Protein AF-A0A954K0C0-F1 (afdb_monomer_lite)

Foldseek 3Di:
DWFFQAWLADADDDQVLLVVLLVLLVVQVVVLVVQVVCCVVPVCSNVVVLLLQFAFLQCVVVPRCNNLQSLLSFAPDDVQSVSQSRLCNHQVRVVCRQQPNVLSVVLLSQQSNLLSVQLSVVQHNGRAGRHHNLSSSLLSLLLSCVRQHQQIWTFTWDDDPPDTDTDTHRSVRVNVVVLVVLVVCVVVVVQDPHHRTDSSSSSNSSNVSNNVCCVVRGQQQWDWDDPPPSHIYIDRLLVVLQVVVVVVCVVPVFDFQAADPRSRHTFGPVQDPDVQWGADPRVRRRDIGGRPVPPDPDPPDPPPPDPDPDD

Structure (mmCIF, N/CA/C/O backbone):
data_AF-A0A954K0C0-F1
#
_entry.id   AF-A0A954K0C0-F1
#
loop_
_atom_site.group_PDB
_atom_site.id
_atom_site.type_symbol
_atom_site.label_atom_id
_atom_site.label_alt_id
_atom_site.label_comp_id
_atom_site.label_asym_id
_atom_site.label_entity_id
_atom_site.label_seq_id
_atom_site.pdbx_PDB_ins_code
_atom_site.Cartn_x
_atom_site.Cartn_y
_atom_site.Cartn_z
_atom_site.occupancy
_atom_site.B_iso_or_equiv
_atom_site.auth_seq_id
_atom_site.auth_comp_id
_atom_site.auth_asym_id
_atom_site.auth_atom_id
_atom_site.pdbx_PDB_model_num
ATOM 1 N N . MET A 1 1 ? -6.809 -17.651 -8.193 1.00 59.69 1 MET A N 1
ATOM 2 C CA . MET A 1 1 ? -6.318 -16.347 -7.697 1.00 59.69 1 MET A CA 1
ATOM 3 C C . MET A 1 1 ? -7.295 -15.858 -6.642 1.00 59.69 1 MET A C 1
ATOM 5 O O . MET A 1 1 ? -8.484 -15.819 -6.933 1.00 59.69 1 MET A O 1
ATOM 9 N N . LEU A 1 2 ? -6.823 -15.598 -5.421 1.00 81.06 2 LEU A N 1
ATOM 10 C CA . LEU A 1 2 ? -7.626 -15.000 -4.351 1.00 81.06 2 LEU A CA 1
ATOM 11 C C . LEU A 1 2 ? -7.586 -13.484 -4.544 1.00 81.06 2 LEU A C 1
ATOM 13 O O . LEU A 1 2 ? -6.539 -12.880 -4.335 1.00 81.06 2 LEU A O 1
ATOM 17 N N . ILE A 1 3 ? -8.683 -12.892 -5.015 1.00 89.94 3 ILE A N 1
ATOM 18 C CA . ILE A 1 3 ? -8.738 -11.465 -5.353 1.00 89.94 3 ILE A CA 1
ATOM 19 C C . ILE A 1 3 ? -9.528 -10.720 -4.271 1.00 89.94 3 ILE A C 1
ATOM 21 O O . ILE A 1 3 ? -10.751 -10.863 -4.217 1.00 89.94 3 ILE A O 1
ATOM 25 N N . PRO A 1 4 ? -8.876 -9.959 -3.379 1.00 94.00 4 PRO A N 1
ATOM 26 C CA . PRO A 1 4 ? -9.560 -9.255 -2.303 1.00 94.00 4 PRO A CA 1
ATOM 27 C C . PRO A 1 4 ? -10.267 -8.008 -2.854 1.00 94.00 4 PRO A C 1
ATOM 29 O O . PRO A 1 4 ? -9.802 -7.404 -3.817 1.00 94.00 4 PRO A O 1
ATOM 32 N N . PHE A 1 5 ? -11.386 -7.606 -2.252 1.00 94.25 5 PHE A N 1
ATOM 33 C CA . PHE A 1 5 ? -12.076 -6.360 -2.632 1.00 94.25 5 PHE A CA 1
ATOM 34 C C . PHE A 1 5 ? -12.655 -5.572 -1.446 1.00 94.25 5 PHE A C 1
ATOM 36 O O . PHE A 1 5 ? -13.289 -4.536 -1.638 1.00 94.25 5 PHE A O 1
ATOM 43 N N . GLY A 1 6 ? -12.447 -6.057 -0.223 1.00 94.12 6 GLY A N 1
ATOM 44 C CA . GLY A 1 6 ? -12.859 -5.407 1.018 1.00 94.12 6 GLY A CA 1
ATOM 45 C C . GLY A 1 6 ? -12.813 -6.386 2.184 1.00 94.12 6 GLY A C 1
ATOM 46 O O . GLY A 1 6 ? -12.368 -7.523 2.028 1.00 94.12 6 GLY A O 1
ATOM 47 N N . ASP A 1 7 ? -13.348 -5.976 3.324 1.00 94.31 7 ASP A N 1
ATOM 48 C CA . ASP A 1 7 ? -13.435 -6.779 4.543 1.00 94.31 7 ASP A CA 1
ATOM 49 C C . ASP A 1 7 ? -14.859 -6.750 5.132 1.00 94.31 7 ASP A C 1
ATOM 51 O O . ASP A 1 7 ? -15.810 -6.246 4.514 1.00 94.31 7 ASP A O 1
ATOM 55 N N . ASP A 1 8 ? -15.033 -7.391 6.283 1.00 92.75 8 ASP A N 1
ATOM 56 C CA . ASP A 1 8 ? -16.257 -7.405 7.079 1.00 92.75 8 ASP A CA 1
ATOM 57 C C . ASP A 1 8 ? -16.282 -6.357 8.202 1.00 92.75 8 ASP A C 1
ATOM 59 O O . ASP A 1 8 ? -17.157 -6.426 9.063 1.00 92.75 8 ASP A O 1
ATOM 63 N N . VAL A 1 9 ? -15.377 -5.374 8.174 1.00 92.81 9 VAL A N 1
ATOM 64 C CA . VAL A 1 9 ? -15.352 -4.283 9.147 1.00 92.81 9 VAL A CA 1
ATOM 65 C C . VAL A 1 9 ? -16.246 -3.143 8.660 1.00 92.81 9 VAL A C 1
ATOM 67 O O . VAL A 1 9 ? -16.128 -2.646 7.537 1.00 92.81 9 VAL A O 1
ATOM 70 N N . GLU A 1 10 ? -17.172 -2.713 9.511 1.00 90.69 10 GLU A N 1
ATOM 71 C CA . GLU A 1 10 ? -17.975 -1.525 9.273 1.00 90.69 10 GLU A CA 1
ATOM 72 C C . GLU A 1 10 ? -17.093 -0.280 9.413 1.00 90.69 10 GLU A C 1
ATOM 74 O O . GLU A 1 10 ? -16.453 -0.049 10.445 1.00 90.69 10 GLU A O 1
ATOM 79 N N . ARG A 1 11 ? -17.075 0.524 8.350 1.00 89.44 11 ARG A N 1
ATOM 80 C CA . ARG A 1 11 ? -16.299 1.760 8.249 1.00 89.44 11 ARG A CA 1
ATOM 81 C C . ARG A 1 11 ? -17.225 2.952 8.392 1.00 89.44 11 ARG A C 1
ATOM 83 O O . ARG A 1 11 ? -18.288 2.985 7.775 1.00 89.44 11 ARG A O 1
ATOM 90 N N . THR A 1 12 ? -16.792 3.949 9.147 1.00 87.25 12 THR A N 1
ATOM 91 C CA . THR A 1 12 ? -17.554 5.182 9.394 1.00 87.25 12 THR A CA 1
ATOM 92 C C . THR A 1 12 ? -16.904 6.407 8.771 1.00 87.25 12 THR A C 1
ATOM 94 O O . THR A 1 12 ? -17.551 7.444 8.615 1.00 87.25 12 THR A O 1
ATOM 97 N N . LYS A 1 13 ? -15.623 6.300 8.401 1.00 89.19 13 LYS A N 1
ATOM 98 C CA . LYS A 1 13 ? -14.821 7.414 7.897 1.00 89.19 13 LYS A CA 1
ATOM 99 C C . LYS A 1 13 ? -14.486 7.193 6.427 1.00 89.19 13 LYS A C 1
ATOM 101 O O . LYS A 1 13 ? -14.248 6.077 5.971 1.00 89.19 13 LYS A O 1
ATOM 106 N N . VAL A 1 14 ? -14.461 8.287 5.670 1.00 94.00 14 VAL A N 1
ATOM 107 C CA . VAL A 1 14 ? -13.996 8.264 4.280 1.00 94.00 14 VAL A CA 1
ATOM 108 C C . VAL A 1 14 ? -12.468 8.097 4.285 1.00 94.00 14 VAL A C 1
ATOM 110 O O . VAL A 1 14 ? -11.793 8.868 4.971 1.00 94.00 14 VAL A O 1
ATOM 113 N N . PRO A 1 15 ? -11.905 7.132 3.535 1.00 96.94 15 PRO A N 1
ATOM 114 C CA . PRO A 1 15 ? -10.470 6.856 3.533 1.00 96.94 15 PRO A CA 1
ATOM 115 C C . PRO A 1 15 ? -9.730 7.822 2.592 1.00 96.94 15 PRO A C 1
ATOM 117 O O . PRO A 1 15 ? -9.386 7.491 1.455 1.00 96.94 15 PRO A O 1
ATOM 120 N N . ILE A 1 16 ? -9.565 9.069 3.037 1.00 97.81 16 ILE A N 1
ATOM 121 C CA . ILE A 1 16 ? -9.035 10.176 2.226 1.00 97.81 16 ILE A CA 1
ATOM 122 C C . ILE A 1 16 ? -7.614 9.877 1.741 1.00 97.81 16 ILE A C 1
ATOM 124 O O . ILE A 1 16 ? -7.290 10.182 0.591 1.00 97.81 16 ILE A O 1
ATOM 128 N N . CYS A 1 17 ? -6.761 9.284 2.578 1.00 98.25 17 CYS A N 1
ATOM 129 C CA . CYS A 1 17 ? -5.384 8.985 2.200 1.00 98.25 17 CYS A CA 1
ATOM 130 C C . CYS A 1 17 ? -5.323 7.891 1.131 1.00 98.25 17 CYS A C 1
ATOM 132 O O . CYS A 1 17 ? -4.667 8.081 0.110 1.00 98.25 17 CYS A O 1
ATOM 134 N N . VAL A 1 18 ? -6.058 6.791 1.310 1.00 98.62 18 VAL A N 1
ATOM 135 C CA . VAL A 1 18 ? -6.163 5.713 0.315 1.00 98.62 18 VAL A CA 1
ATOM 136 C C . VAL A 1 18 ? -6.686 6.245 -1.013 1.00 98.62 18 VAL A C 1
ATOM 138 O O . VAL A 1 18 ? -6.096 5.961 -2.053 1.00 98.62 18 VAL A O 1
ATOM 141 N N . ILE A 1 19 ? -7.753 7.049 -0.993 1.00 98.62 19 ILE A N 1
ATOM 142 C CA . ILE A 1 19 ? -8.309 7.659 -2.208 1.00 98.62 19 ILE A CA 1
ATOM 143 C C . ILE A 1 19 ? -7.262 8.553 -2.880 1.00 98.62 19 ILE A C 1
ATOM 145 O O . ILE A 1 19 ? -7.065 8.456 -4.088 1.00 98.62 19 ILE A O 1
ATOM 149 N N . SER A 1 20 ? -6.552 9.377 -2.105 1.00 98.56 20 SER A N 1
ATOM 150 C CA . SER A 1 20 ? -5.505 10.261 -2.629 1.00 98.56 20 SER A CA 1
ATOM 151 C C . SER A 1 20 ? -4.370 9.469 -3.278 1.00 98.56 20 SER A C 1
ATOM 153 O O . SER A 1 20 ? -3.949 9.800 -4.383 1.00 98.56 20 SER A O 1
ATOM 155 N N . LEU A 1 21 ? -3.910 8.387 -2.640 1.00 98.62 21 LEU A N 1
ATOM 156 C CA . LEU A 1 21 ? -2.897 7.498 -3.207 1.00 98.62 21 LEU A CA 1
ATOM 157 C C . LEU A 1 21 ? -3.391 6.859 -4.505 1.00 98.62 21 LEU A C 1
ATOM 159 O O . LEU A 1 21 ? -2.654 6.858 -5.487 1.00 98.62 21 LEU A O 1
ATOM 163 N N . ILE A 1 22 ? -4.631 6.365 -4.550 1.00 98.69 22 ILE A N 1
ATOM 164 C CA . ILE A 1 22 ? -5.211 5.796 -5.774 1.00 98.69 22 ILE A CA 1
ATOM 165 C C . ILE A 1 22 ? -5.226 6.836 -6.897 1.00 98.69 22 ILE A C 1
ATOM 167 O O . ILE A 1 22 ? -4.776 6.540 -8.001 1.00 98.69 22 ILE A O 1
ATOM 171 N N . ILE A 1 23 ? -5.682 8.060 -6.618 1.00 98.69 23 ILE A N 1
ATOM 172 C CA . ILE A 1 23 ? -5.712 9.147 -7.605 1.00 98.69 23 ILE A CA 1
ATOM 173 C C . ILE A 1 23 ? -4.304 9.434 -8.133 1.00 98.69 23 ILE A C 1
ATOM 175 O O . ILE A 1 23 ? -4.116 9.473 -9.345 1.00 98.69 23 ILE A O 1
ATOM 179 N N . VAL A 1 24 ? -3.309 9.585 -7.254 1.00 98.62 24 VAL A N 1
ATOM 180 C CA . VAL A 1 24 ? -1.919 9.844 -7.667 1.00 98.62 24 VAL A CA 1
ATOM 181 C C . VAL A 1 24 ? -1.392 8.721 -8.563 1.00 98.62 24 VAL A C 1
ATOM 183 O O . VAL A 1 24 ? -0.860 9.001 -9.632 1.00 98.62 24 VAL A O 1
ATOM 186 N N . ASN A 1 25 ? -1.593 7.458 -8.180 1.00 98.62 25 ASN A N 1
ATOM 187 C CA . ASN A 1 25 ? -1.161 6.306 -8.976 1.00 98.62 25 ASN A CA 1
ATOM 188 C C . ASN A 1 25 ? -1.847 6.254 -10.351 1.00 98.62 25 ASN A C 1
ATOM 190 O O . ASN A 1 25 ? -1.199 5.973 -11.355 1.00 98.62 25 ASN A O 1
ATOM 194 N N . VAL A 1 26 ? -3.145 6.563 -10.416 1.00 98.56 26 VAL A N 1
ATOM 195 C CA . VAL A 1 26 ? -3.892 6.625 -11.682 1.00 98.56 26 VAL A CA 1
ATOM 196 C C . VAL A 1 26 ? -3.392 7.764 -12.572 1.00 98.56 26 VAL A C 1
ATOM 198 O O . VAL A 1 26 ? -3.268 7.571 -13.778 1.00 98.56 26 VAL A O 1
ATOM 201 N N . LEU A 1 27 ? -3.074 8.932 -12.007 1.00 98.50 27 LEU A N 1
ATOM 202 C CA . LEU A 1 27 ? -2.523 10.059 -12.767 1.00 98.50 27 LEU A CA 1
ATOM 203 C C . LEU A 1 27 ? -1.129 9.747 -13.326 1.00 98.50 27 LEU A C 1
ATOM 205 O O . LEU A 1 27 ? -0.864 10.044 -14.490 1.00 98.50 27 LEU A O 1
ATOM 209 N N . VAL A 1 28 ? -0.262 9.113 -12.531 1.00 98.44 28 VAL A N 1
ATOM 210 C CA . VAL A 1 28 ? 1.059 8.660 -12.996 1.00 98.44 28 VAL A CA 1
ATOM 211 C C . VAL A 1 28 ? 0.905 7.622 -14.107 1.00 98.44 28 VAL A C 1
ATOM 213 O O . VAL A 1 28 ? 1.513 7.771 -15.162 1.00 98.44 28 VAL A O 1
ATOM 216 N N . ALA A 1 29 ? 0.012 6.645 -13.944 1.00 97.50 29 ALA A N 1
ATOM 217 C CA . ALA A 1 29 ? -0.249 5.651 -14.980 1.00 97.50 29 ALA A CA 1
ATOM 218 C C . ALA A 1 29 ? -0.864 6.246 -16.259 1.00 97.50 29 ALA A C 1
ATOM 220 O O . ALA A 1 29 ? -0.565 5.798 -17.364 1.00 97.50 29 ALA A O 1
ATOM 221 N N . ALA A 1 30 ? -1.698 7.284 -16.149 1.00 97.69 30 ALA A N 1
ATOM 222 C CA . ALA A 1 30 ? -2.198 8.011 -17.313 1.00 97.69 30 ALA A CA 1
ATOM 223 C C . ALA A 1 30 ? -1.060 8.714 -18.074 1.00 97.69 30 ALA A C 1
ATOM 225 O O . ALA A 1 30 ? -1.065 8.741 -19.306 1.00 97.69 30 ALA A O 1
ATOM 226 N N . TYR A 1 31 ? -0.062 9.237 -17.356 1.00 97.62 31 TYR A N 1
ATOM 227 C CA . TYR A 1 31 ? 1.142 9.787 -17.972 1.00 97.62 31 TYR A CA 1
ATOM 228 C C . TYR A 1 31 ? 2.007 8.696 -18.621 1.00 97.62 31 TYR A C 1
ATOM 230 O O . TYR A 1 31 ? 2.429 8.866 -19.760 1.00 97.62 31 TYR A O 1
ATOM 238 N N . GLU A 1 32 ? 2.194 7.544 -17.974 1.00 96.69 32 GLU A N 1
ATOM 239 C CA . GLU A 1 32 ? 2.877 6.385 -18.572 1.00 96.69 32 GLU A CA 1
ATOM 240 C C . GLU A 1 32 ? 2.195 5.940 -19.878 1.00 96.69 32 GLU A C 1
ATOM 242 O O . GLU A 1 32 ? 2.868 5.702 -20.879 1.00 96.69 32 GLU A O 1
ATOM 247 N N . LEU A 1 33 ? 0.855 5.910 -19.917 1.00 95.50 33 LEU A N 1
ATOM 248 C CA . LEU A 1 33 ? 0.094 5.611 -21.137 1.00 95.50 33 LEU A CA 1
ATOM 249 C C . LEU A 1 33 ? 0.319 6.648 -22.243 1.00 95.50 33 LEU A C 1
ATOM 251 O O . LEU A 1 33 ? 0.416 6.273 -23.411 1.00 95.50 33 LEU A O 1
ATOM 255 N N . ARG A 1 34 ? 0.436 7.934 -21.896 1.00 95.75 34 ARG A N 1
ATOM 256 C CA . ARG A 1 34 ? 0.811 8.982 -22.857 1.00 95.75 34 ARG A CA 1
ATOM 257 C C . ARG A 1 34 ? 2.199 8.706 -23.449 1.00 95.75 34 ARG A C 1
ATOM 259 O O . ARG A 1 34 ? 2.363 8.822 -24.656 1.00 95.75 34 ARG A O 1
ATOM 266 N N . LEU A 1 35 ? 3.178 8.296 -22.639 1.00 95.81 35 LEU A N 1
ATOM 267 C CA . LEU A 1 35 ? 4.520 7.949 -23.136 1.00 95.81 35 LEU A CA 1
ATOM 268 C C . LEU A 1 35 ? 4.495 6.726 -24.066 1.00 95.81 35 LEU A C 1
ATOM 270 O O . LEU A 1 35 ? 5.200 6.700 -25.069 1.00 95.81 35 LEU A O 1
ATOM 274 N N . VAL A 1 36 ? 3.631 5.740 -23.796 1.00 93.31 36 VAL A N 1
ATOM 275 C CA . VAL A 1 36 ? 3.404 4.616 -24.724 1.00 93.31 36 VAL A CA 1
ATOM 276 C C . VAL A 1 36 ? 2.861 5.103 -26.071 1.00 93.31 36 VAL A C 1
ATOM 278 O O . VAL A 1 36 ? 3.264 4.593 -27.113 1.00 93.31 36 VAL A O 1
ATOM 281 N N . GLN A 1 37 ? 1.955 6.085 -26.074 1.00 92.75 37 GLN A N 1
ATOM 282 C CA . GLN A 1 37 ? 1.402 6.658 -27.307 1.00 92.75 37 GLN A CA 1
ATOM 283 C C . GLN A 1 37 ? 2.446 7.466 -28.093 1.00 92.75 37 GLN A C 1
ATOM 285 O O . GLN A 1 37 ? 2.456 7.418 -29.323 1.00 92.75 37 GLN A O 1
ATOM 290 N N . ASP A 1 38 ? 3.363 8.136 -27.391 1.00 93.38 38 ASP A N 1
ATOM 291 C CA . ASP A 1 38 ? 4.468 8.906 -27.975 1.00 93.38 38 ASP A CA 1
ATOM 292 C C . ASP A 1 38 ? 5.620 8.017 -28.494 1.00 93.38 38 ASP A C 1
ATOM 294 O O . ASP A 1 38 ? 6.574 8.527 -29.091 1.00 93.38 38 ASP A O 1
ATOM 298 N N . ALA A 1 39 ? 5.537 6.689 -28.338 1.00 91.56 39 ALA A N 1
ATOM 299 C CA . ALA A 1 39 ? 6.590 5.750 -28.736 1.00 91.56 39 ALA A CA 1
ATOM 300 C C . ALA A 1 39 ? 6.936 5.794 -30.237 1.00 91.56 39 ALA A C 1
ATOM 302 O O . ALA A 1 39 ? 8.025 5.384 -30.631 1.00 91.56 39 ALA A O 1
ATOM 303 N N . ALA A 1 40 ? 6.037 6.306 -31.086 1.00 90.81 40 ALA A N 1
ATOM 304 C CA . ALA A 1 40 ? 6.322 6.535 -32.504 1.00 90.81 40 ALA A CA 1
ATOM 305 C C . ALA A 1 40 ? 7.339 7.671 -32.734 1.00 90.81 40 ALA A C 1
ATOM 307 O O . ALA A 1 40 ? 8.087 7.635 -33.709 1.00 90.81 40 ALA A O 1
ATOM 308 N N . THR A 1 41 ? 7.360 8.673 -31.850 1.00 94.31 41 THR A N 1
ATOM 309 C CA . THR A 1 41 ? 8.275 9.824 -31.912 1.00 94.31 41 THR A CA 1
ATOM 310 C C . THR A 1 41 ? 9.505 9.649 -31.030 1.00 94.31 41 THR A C 1
ATOM 312 O O . THR A 1 41 ? 10.599 10.033 -31.432 1.00 94.31 41 THR A O 1
ATOM 315 N N . ASP A 1 42 ? 9.336 9.041 -29.857 1.00 95.19 42 ASP A N 1
ATOM 316 C CA . ASP A 1 42 ? 10.416 8.721 -28.929 1.00 95.19 42 ASP A CA 1
ATOM 317 C C . ASP A 1 42 ? 10.189 7.315 -28.345 1.00 95.19 42 ASP A C 1
ATOM 319 O O . ASP A 1 42 ? 9.507 7.162 -27.322 1.00 95.19 42 ASP A O 1
ATOM 323 N N . PRO A 1 43 ? 10.761 6.276 -28.984 1.00 92.06 43 PRO A N 1
ATOM 324 C CA . PRO A 1 43 ? 10.608 4.889 -28.551 1.00 92.06 43 PRO A CA 1
ATOM 325 C C . PRO A 1 43 ? 11.152 4.603 -27.145 1.00 92.06 43 PRO A C 1
ATOM 327 O O . PRO A 1 43 ? 10.799 3.579 -26.560 1.00 92.06 43 PRO A O 1
ATOM 330 N N . ASN A 1 44 ? 12.021 5.468 -26.607 1.00 94.38 44 ASN A N 1
ATOM 331 C CA . ASN A 1 44 ? 12.646 5.273 -25.300 1.00 94.38 44 ASN A CA 1
ATOM 332 C C . ASN A 1 44 ? 11.966 6.067 -24.182 1.00 94.38 44 ASN A C 1
ATOM 334 O O . ASN A 1 44 ? 12.232 5.776 -23.022 1.00 94.38 44 ASN A O 1
ATOM 338 N N . SER A 1 45 ? 11.050 6.985 -24.496 1.00 94.94 45 SER A N 1
ATOM 339 C CA . SER A 1 45 ? 10.385 7.870 -23.526 1.00 94.94 45 SER A CA 1
ATOM 340 C C . SER A 1 45 ? 9.898 7.165 -22.249 1.00 94.94 45 SER A C 1
ATOM 342 O O . SER A 1 45 ? 10.227 7.582 -21.138 1.00 94.94 45 SER A O 1
ATOM 344 N N . LEU A 1 46 ? 9.162 6.053 -22.375 1.00 94.94 46 LEU A N 1
ATOM 345 C CA . LEU A 1 46 ? 8.699 5.267 -21.224 1.00 94.94 46 LEU A CA 1
ATOM 346 C C . LEU A 1 46 ? 9.854 4.593 -20.468 1.00 94.94 46 LEU A C 1
ATOM 348 O O . LEU A 1 46 ? 9.860 4.546 -19.238 1.00 94.94 46 LEU A O 1
ATOM 352 N N . LYS A 1 47 ? 10.831 4.049 -21.199 1.00 94.62 47 LYS A N 1
ATOM 353 C CA . LYS A 1 47 ? 11.994 3.388 -20.602 1.00 94.62 47 LYS A CA 1
ATOM 354 C C . LYS A 1 47 ? 12.820 4.387 -19.795 1.00 94.62 47 LYS A C 1
ATOM 356 O O . LYS A 1 47 ? 13.180 4.085 -18.661 1.00 94.62 47 LYS A O 1
ATOM 361 N N . ASP A 1 48 ? 13.076 5.565 -20.347 1.00 95.12 48 ASP A N 1
ATOM 362 C CA . ASP A 1 48 ? 13.835 6.628 -19.693 1.00 95.12 48 ASP A CA 1
ATOM 363 C C . ASP A 1 48 ? 13.086 7.156 -18.466 1.00 95.12 48 ASP A C 1
ATOM 365 O O . ASP A 1 48 ? 13.693 7.368 -17.416 1.00 95.12 48 ASP A O 1
ATOM 369 N N . PHE A 1 49 ? 11.755 7.256 -18.544 1.00 96.69 49 PHE A N 1
ATOM 370 C CA . PHE A 1 49 ? 10.911 7.567 -17.391 1.00 96.69 49 PHE A CA 1
ATOM 371 C C . PHE A 1 49 ? 11.070 6.532 -16.264 1.00 96.69 49 PHE A C 1
ATOM 373 O O . PHE A 1 49 ? 11.282 6.903 -15.108 1.00 96.69 49 PHE A O 1
ATOM 380 N N . PHE A 1 50 ? 11.060 5.235 -16.583 1.00 96.44 50 PHE A N 1
ATOM 381 C CA . PHE A 1 50 ? 11.292 4.179 -15.593 1.00 96.44 50 PHE A CA 1
ATOM 382 C C . PHE A 1 50 ? 12.724 4.135 -15.058 1.00 96.44 50 PHE A C 1
ATOM 384 O O . PHE A 1 50 ? 12.909 3.837 -13.882 1.00 96.44 50 PHE A O 1
ATOM 391 N N . LEU A 1 51 ? 13.737 4.450 -15.863 1.00 95.44 51 LEU A N 1
ATOM 392 C CA . LEU A 1 51 ? 15.122 4.537 -15.387 1.00 95.44 51 LEU A CA 1
ATOM 393 C C . LEU A 1 51 ? 15.351 5.761 -14.488 1.00 95.44 51 LEU A C 1
ATOM 395 O O . LEU A 1 51 ? 16.181 5.707 -13.583 1.00 95.44 51 LEU A O 1
ATOM 399 N N . MET A 1 52 ? 14.608 6.847 -14.714 1.00 95.50 52 MET A N 1
ATOM 400 C CA . MET A 1 52 ? 14.701 8.076 -13.925 1.00 95.50 52 MET A CA 1
ATOM 401 C C . MET A 1 52 ? 13.943 7.989 -12.596 1.00 95.50 52 MET A C 1
ATOM 403 O O . MET A 1 52 ? 14.457 8.420 -11.564 1.00 95.50 52 MET A O 1
ATOM 407 N N . PHE A 1 53 ? 12.718 7.456 -12.614 1.00 97.44 53 PHE A N 1
ATOM 408 C CA . PHE A 1 53 ? 11.822 7.452 -11.452 1.00 97.44 53 PHE A CA 1
ATOM 409 C C . PHE A 1 53 ? 11.665 6.074 -10.796 1.00 97.44 53 PHE A C 1
ATOM 411 O O . PHE A 1 53 ? 11.137 5.980 -9.686 1.00 97.44 53 PHE A O 1
ATOM 418 N N . GLY A 1 54 ? 12.086 4.993 -11.447 1.00 96.88 54 GLY A N 1
ATOM 419 C CA . GLY A 1 54 ? 12.151 3.672 -10.831 1.00 96.88 54 GLY A CA 1
ATOM 420 C C . GLY A 1 54 ? 13.340 3.562 -9.885 1.00 96.88 54 GLY A C 1
ATOM 421 O O . GLY A 1 54 ? 14.303 4.328 -9.960 1.00 96.88 54 GLY A O 1
ATOM 422 N N . LEU A 1 55 ? 13.293 2.590 -8.978 1.00 96.62 55 LEU A N 1
ATOM 423 C CA . LEU A 1 55 ? 14.452 2.280 -8.147 1.00 96.62 55 LEU A CA 1
ATOM 424 C C . LEU A 1 55 ? 15.373 1.342 -8.923 1.00 96.62 55 LEU A C 1
ATOM 426 O O . LEU A 1 55 ? 15.104 0.147 -9.000 1.00 96.62 55 LEU A O 1
ATOM 430 N N . VAL A 1 56 ? 16.448 1.886 -9.492 1.00 96.12 56 VAL A N 1
ATOM 431 C CA . VAL A 1 56 ? 17.481 1.117 -10.201 1.00 96.12 56 VAL A CA 1
ATOM 432 C C . VAL A 1 56 ? 18.599 0.751 -9.218 1.00 96.12 56 VAL A C 1
ATOM 434 O O . VAL A 1 56 ? 19.342 1.649 -8.809 1.00 96.12 56 VAL A O 1
ATOM 437 N N . PRO A 1 57 ? 18.769 -0.531 -8.833 1.00 94.88 57 PRO A N 1
ATOM 438 C CA . PRO A 1 57 ? 19.766 -0.923 -7.836 1.00 94.88 57 PRO A CA 1
ATOM 439 C C . PRO A 1 57 ? 21.193 -0.473 -8.157 1.00 94.88 57 PRO A C 1
ATOM 441 O O . PRO A 1 57 ? 21.895 0.012 -7.271 1.00 94.88 57 PRO A O 1
ATOM 444 N N . ASN A 1 58 ? 21.609 -0.569 -9.422 1.00 94.88 58 ASN A N 1
ATOM 445 C CA . ASN A 1 58 ? 22.946 -0.165 -9.856 1.00 94.88 58 ASN A CA 1
ATOM 446 C C . ASN A 1 58 ? 23.180 1.362 -9.812 1.00 94.88 58 ASN A C 1
ATOM 448 O O . ASN A 1 58 ? 24.317 1.816 -9.718 1.00 94.88 58 ASN A O 1
ATOM 452 N N . ALA A 1 59 ? 22.117 2.175 -9.825 1.00 93.69 59 ALA A N 1
ATOM 453 C CA . ALA A 1 59 ? 22.222 3.636 -9.796 1.00 93.69 59 ALA A CA 1
ATOM 454 C C . ALA A 1 59 ? 22.312 4.216 -8.370 1.00 93.69 59 ALA A C 1
ATOM 456 O O . ALA A 1 59 ? 22.734 5.363 -8.196 1.00 93.69 59 ALA A O 1
ATOM 457 N N . VAL A 1 60 ? 21.939 3.443 -7.341 1.00 93.75 60 VAL A N 1
ATOM 458 C CA . VAL A 1 60 ? 21.921 3.907 -5.941 1.00 93.75 60 VAL A CA 1
ATOM 459 C C . VAL A 1 60 ? 23.319 4.289 -5.427 1.00 93.75 60 VAL A C 1
ATOM 461 O O . VAL A 1 60 ? 23.443 5.374 -4.856 1.00 93.75 60 VAL A O 1
ATOM 464 N N . PRO A 1 61 ? 24.397 3.503 -5.657 1.00 92.31 61 PRO A N 1
ATOM 465 C CA . PRO A 1 61 ? 25.751 3.901 -5.252 1.00 92.31 61 PRO A CA 1
ATOM 466 C C . PRO A 1 61 ? 26.238 5.198 -5.913 1.00 92.31 61 PRO A C 1
ATOM 468 O O . PRO A 1 61 ? 27.071 5.898 -5.346 1.00 92.31 61 PRO A O 1
ATOM 471 N N . GLY A 1 62 ? 25.704 5.531 -7.093 1.00 88.25 62 GLY A N 1
ATOM 472 C CA . GLY A 1 62 ? 25.989 6.770 -7.820 1.00 88.25 62 GLY A CA 1
ATOM 473 C C . GLY A 1 62 ? 25.193 7.990 -7.341 1.00 88.25 62 GLY A C 1
ATOM 474 O O . GLY A 1 62 ? 25.334 9.060 -7.925 1.00 88.25 62 GLY A O 1
ATOM 475 N N . GLY A 1 63 ? 24.359 7.852 -6.302 1.00 90.69 63 GLY A N 1
ATOM 476 C CA . GLY A 1 63 ? 23.575 8.948 -5.721 1.00 90.69 63 GLY A CA 1
ATOM 477 C C . GLY A 1 63 ? 22.152 9.099 -6.269 1.00 90.69 63 GLY A C 1
ATOM 478 O O . GLY A 1 63 ? 21.482 10.085 -5.956 1.00 90.69 63 GLY A O 1
ATOM 479 N N . SER A 1 64 ? 21.656 8.147 -7.069 1.00 90.94 64 SER A N 1
ATOM 480 C CA . SER A 1 64 ? 20.269 8.175 -7.546 1.00 90.94 64 SER A CA 1
ATOM 481 C C . SER A 1 64 ? 19.304 7.705 -6.453 1.00 90.94 64 SER A C 1
ATOM 483 O O . SER A 1 64 ? 19.069 6.510 -6.271 1.00 90.94 64 SER A O 1
ATOM 485 N N . PHE A 1 65 ? 18.751 8.660 -5.702 1.00 94.00 65 PHE A N 1
ATOM 486 C CA . PHE A 1 65 ? 17.839 8.386 -4.581 1.00 94.00 65 PHE A CA 1
ATOM 487 C C . PHE A 1 65 ? 16.367 8.674 -4.878 1.00 94.00 65 PHE A C 1
ATOM 489 O O . PHE A 1 65 ? 15.510 8.285 -4.087 1.00 94.00 65 PHE A O 1
ATOM 496 N N . VAL A 1 66 ? 16.053 9.320 -6.007 1.00 94.81 66 VAL A N 1
ATOM 497 C CA . VAL A 1 66 ? 14.670 9.653 -6.405 1.00 94.81 66 VAL A CA 1
ATOM 498 C C . VAL A 1 66 ? 13.797 8.396 -6.396 1.00 94.81 66 VAL A C 1
ATOM 500 O O . VAL A 1 66 ? 12.737 8.369 -5.762 1.00 94.81 66 VAL A O 1
ATOM 503 N N . GLY A 1 67 ? 14.335 7.318 -6.974 1.00 95.50 67 GLY A N 1
ATOM 504 C CA . GLY A 1 67 ? 13.704 6.009 -7.045 1.00 95.50 67 GLY A CA 1
ATOM 505 C C . GLY A 1 67 ? 13.311 5.405 -5.698 1.00 95.50 67 GLY A C 1
ATOM 506 O O . GLY A 1 67 ? 12.410 4.586 -5.693 1.00 95.50 67 GLY A O 1
ATOM 507 N N . LEU A 1 68 ? 13.886 5.810 -4.554 1.00 96.19 68 LEU A N 1
ATOM 508 C CA . LEU A 1 68 ? 13.513 5.258 -3.237 1.00 96.19 68 LEU A CA 1
ATOM 509 C C . LEU A 1 68 ? 12.044 5.513 -2.876 1.00 96.19 68 LEU A C 1
ATOM 511 O O . LEU A 1 68 ? 11.452 4.725 -2.141 1.00 96.19 68 LEU A O 1
ATOM 515 N N . PHE A 1 69 ? 11.460 6.589 -3.406 1.00 97.00 69 PHE A N 1
ATOM 516 C CA . PHE A 1 69 ? 10.065 6.956 -3.166 1.00 97.00 69 PHE A CA 1
ATOM 517 C C . PHE A 1 69 ? 9.214 6.878 -4.427 1.00 97.00 69 PHE A C 1
ATOM 519 O O . PHE A 1 69 ? 8.103 6.351 -4.380 1.00 97.00 69 PHE A O 1
ATOM 526 N N . SER A 1 70 ? 9.716 7.378 -5.559 1.00 97.88 70 SER A N 1
ATOM 527 C CA . SER A 1 70 ? 8.909 7.490 -6.778 1.00 97.88 70 SER A CA 1
ATOM 528 C C . SER A 1 70 ? 8.512 6.136 -7.364 1.00 97.88 70 SER A C 1
ATOM 530 O O . SER A 1 70 ? 7.440 6.039 -7.959 1.00 97.88 70 SER A O 1
ATOM 532 N N . TYR A 1 71 ? 9.291 5.073 -7.124 1.00 97.88 71 TYR A N 1
ATOM 533 C CA . TYR A 1 71 ? 8.963 3.737 -7.625 1.00 97.88 71 TYR A CA 1
ATOM 534 C C . TYR A 1 71 ? 7.592 3.234 -7.150 1.00 97.88 71 TYR A C 1
ATOM 536 O O . TYR A 1 71 ? 6.929 2.492 -7.875 1.00 97.88 71 TYR A O 1
ATOM 544 N N . MET A 1 72 ? 7.152 3.669 -5.959 1.00 98.38 72 MET A N 1
ATOM 545 C CA . MET A 1 72 ? 5.875 3.282 -5.349 1.00 98.38 72 MET A CA 1
ATOM 546 C C . MET A 1 72 ? 4.659 3.786 -6.134 1.00 98.38 72 MET A C 1
ATOM 548 O O . MET A 1 72 ? 3.538 3.418 -5.792 1.00 98.38 72 MET A O 1
ATOM 552 N N . PHE A 1 73 ? 4.868 4.651 -7.131 1.00 98.38 73 PHE A N 1
ATOM 553 C CA . PHE A 1 73 ? 3.809 5.267 -7.927 1.00 98.38 73 PHE A CA 1
ATOM 554 C C . PHE A 1 73 ? 3.825 4.848 -9.403 1.00 98.38 73 PHE A C 1
ATOM 556 O O . PHE A 1 73 ? 2.864 5.111 -10.125 1.00 98.38 73 PHE A O 1
ATOM 563 N N . LEU A 1 74 ? 4.887 4.168 -9.841 1.00 97.94 74 LEU A N 1
ATOM 564 C CA . LEU A 1 74 ? 5.067 3.715 -11.220 1.00 97.94 74 LEU A CA 1
ATOM 565 C C . LEU A 1 74 ? 4.414 2.357 -11.465 1.00 97.94 74 LEU A C 1
ATOM 567 O O . LEU A 1 74 ? 4.425 1.502 -10.579 1.00 97.94 74 LEU A O 1
ATOM 571 N N . HIS A 1 75 ? 3.898 2.123 -12.671 1.00 96.25 75 HIS A N 1
ATOM 572 C CA . HIS A 1 75 ? 3.245 0.864 -13.025 1.00 96.25 75 HIS A CA 1
ATOM 573 C C . HIS A 1 75 ? 3.677 0.344 -14.396 1.00 96.25 75 HIS A C 1
ATOM 575 O O . HIS A 1 75 ? 3.536 0.983 -15.428 1.00 96.25 75 HIS A O 1
ATOM 581 N N . GLY A 1 76 ? 4.115 -0.914 -14.442 1.00 90.31 76 GLY A N 1
ATOM 582 C CA . GLY A 1 76 ? 4.510 -1.569 -15.697 1.00 90.31 76 GLY A CA 1
ATOM 583 C C . GLY A 1 76 ? 3.354 -1.976 -16.621 1.00 90.31 76 GLY A C 1
ATOM 584 O O . GLY A 1 76 ? 3.544 -2.832 -17.479 1.00 90.31 76 GLY A O 1
ATOM 585 N N . GLY A 1 77 ? 2.145 -1.442 -16.419 1.00 91.81 77 GLY A N 1
ATOM 586 C CA . GLY A 1 77 ? 0.972 -1.736 -17.243 1.00 91.81 77 GLY A CA 1
ATOM 587 C C . GLY A 1 77 ? -0.355 -1.744 -16.483 1.00 91.81 77 GLY A C 1
ATOM 588 O O . GLY A 1 77 ? -0.410 -1.718 -15.252 1.00 91.81 77 GLY A O 1
ATOM 589 N N . PHE A 1 78 ? -1.453 -1.838 -17.240 1.00 93.62 78 PHE A N 1
ATOM 590 C CA . PHE A 1 78 ? -2.816 -1.741 -16.705 1.00 93.62 78 PHE A CA 1
ATOM 591 C C . PHE A 1 78 ? -3.128 -2.792 -15.633 1.00 93.62 78 PHE A C 1
ATOM 593 O O . PHE A 1 78 ? -3.634 -2.448 -14.570 1.00 93.62 78 PHE A O 1
ATOM 600 N N . MET A 1 79 ? -2.800 -4.068 -15.874 1.00 92.50 79 MET A N 1
ATOM 601 C CA . MET A 1 79 ? -3.077 -5.137 -14.902 1.00 92.50 79 MET A CA 1
ATOM 602 C C . MET A 1 79 ? -2.257 -4.985 -13.617 1.00 92.50 79 MET A C 1
ATOM 604 O O . MET A 1 79 ? -2.737 -5.353 -12.546 1.00 92.50 79 MET A O 1
ATOM 608 N N . HIS A 1 80 ? -1.055 -4.409 -13.712 1.00 93.94 80 HIS A N 1
ATOM 609 C CA . HIS A 1 80 ? -0.218 -4.112 -12.554 1.00 93.94 80 HIS A CA 1
ATOM 610 C C . HIS A 1 80 ? -0.863 -2.999 -11.707 1.00 93.94 80 HIS A C 1
ATOM 612 O O . HIS A 1 80 ? -1.077 -3.190 -10.509 1.00 93.94 80 HIS A O 1
ATOM 618 N N . LEU A 1 81 ? -1.277 -1.888 -12.330 1.00 96.62 81 LEU A N 1
ATOM 619 C CA . LEU A 1 81 ? -2.025 -0.820 -11.653 1.00 96.62 81 LEU A CA 1
ATOM 620 C C . LEU A 1 81 ? -3.324 -1.338 -11.035 1.00 96.62 81 LEU A C 1
ATOM 622 O O . LEU A 1 81 ? -3.572 -1.131 -9.849 1.00 96.62 81 LEU A O 1
ATOM 626 N N . PHE A 1 82 ? -4.142 -2.034 -11.823 1.00 96.12 82 PHE A N 1
ATOM 627 C CA . PHE A 1 82 ? -5.431 -2.548 -11.380 1.00 96.12 82 PHE A CA 1
ATOM 628 C C . PHE A 1 82 ? -5.282 -3.470 -10.165 1.00 96.12 82 PHE A C 1
ATOM 630 O O . PHE A 1 82 ? -5.988 -3.292 -9.174 1.00 96.12 82 PHE A O 1
ATOM 637 N N . GLY A 1 83 ? -4.329 -4.407 -10.205 1.00 94.75 83 GLY A N 1
ATOM 638 C CA . GLY A 1 83 ? -4.044 -5.300 -9.083 1.00 94.75 83 GLY A CA 1
ATOM 639 C C . GLY A 1 83 ? -3.629 -4.544 -7.820 1.00 94.75 83 GLY A C 1
ATOM 640 O O . GLY A 1 83 ? -4.177 -4.801 -6.747 1.00 94.75 83 GLY A O 1
ATOM 641 N N . ASN A 1 84 ? -2.722 -3.571 -7.947 1.00 97.06 84 ASN A N 1
ATOM 642 C CA . ASN A 1 84 ? -2.263 -2.762 -6.818 1.00 97.06 84 ASN A CA 1
ATOM 643 C C . ASN A 1 84 ? -3.408 -1.954 -6.199 1.00 97.06 84 ASN A C 1
ATOM 645 O O . ASN A 1 84 ? -3.629 -2.021 -4.991 1.00 97.06 84 ASN A O 1
ATOM 649 N N . MET A 1 85 ? -4.175 -1.228 -7.013 1.00 98.12 85 MET A N 1
ATOM 650 C CA . MET A 1 85 ? -5.258 -0.383 -6.506 1.00 98.12 85 MET A CA 1
ATOM 651 C C . MET A 1 85 ? -6.386 -1.214 -5.889 1.00 98.12 85 MET A C 1
ATOM 653 O O . MET A 1 85 ? -6.964 -0.809 -4.883 1.00 98.12 85 MET A O 1
ATOM 657 N N . LEU A 1 86 ? -6.661 -2.403 -6.433 1.00 97.19 86 LEU A N 1
ATOM 658 C CA . LEU A 1 86 ? -7.659 -3.317 -5.885 1.00 97.19 86 LEU A CA 1
ATOM 659 C C . LEU A 1 86 ? -7.263 -3.837 -4.497 1.00 97.19 86 LEU A C 1
ATOM 661 O O . LEU A 1 86 ? -8.080 -3.812 -3.577 1.00 97.19 86 LEU A O 1
ATOM 665 N N . VAL A 1 87 ? -6.008 -4.261 -4.315 1.00 96.94 87 VAL A N 1
ATOM 666 C CA . VAL A 1 87 ? -5.513 -4.718 -3.006 1.00 96.94 87 VAL A CA 1
ATOM 667 C C . VAL A 1 87 ? -5.411 -3.550 -2.023 1.00 96.94 87 VAL A C 1
ATOM 669 O O . VAL A 1 87 ? -5.833 -3.683 -0.874 1.00 96.94 87 VAL A O 1
ATOM 672 N N . LEU A 1 88 ? -4.926 -2.386 -2.468 1.00 98.38 88 LEU A N 1
ATOM 673 C CA . LEU A 1 88 ? -4.894 -1.176 -1.649 1.00 98.38 88 LEU A CA 1
ATOM 674 C C . LEU A 1 88 ? -6.301 -0.791 -1.177 1.00 98.38 88 LEU A C 1
ATOM 676 O O . LEU A 1 88 ? -6.480 -0.478 -0.006 1.00 98.38 88 LEU A O 1
ATOM 680 N N . TRP A 1 89 ? -7.312 -0.871 -2.043 1.00 98.19 89 TRP A N 1
ATOM 681 C CA . TRP A 1 89 ? -8.701 -0.606 -1.669 1.00 98.19 89 TRP A CA 1
ATOM 682 C C . TRP A 1 89 ? -9.290 -1.667 -0.736 1.00 98.19 89 TRP A C 1
ATOM 684 O O . TRP A 1 89 ? -10.112 -1.348 0.121 1.00 98.19 89 TRP A O 1
ATOM 694 N N . ALA A 1 90 ? -8.880 -2.927 -0.883 1.00 97.19 90 ALA A N 1
ATOM 695 C CA . ALA A 1 90 ? -9.413 -4.012 -0.073 1.00 97.19 90 ALA A CA 1
ATOM 696 C C . ALA A 1 90 ? -8.982 -3.940 1.400 1.00 97.19 90 ALA A C 1
ATOM 698 O O . ALA A 1 90 ? -9.776 -4.292 2.265 1.00 97.19 90 ALA A O 1
ATOM 699 N N . PHE A 1 91 ? -7.754 -3.486 1.677 1.00 97.88 91 PHE A N 1
ATOM 700 C CA . PHE A 1 91 ? -7.181 -3.442 3.033 1.00 97.88 91 PHE A CA 1
ATOM 701 C C . PHE A 1 91 ? -6.987 -2.020 3.572 1.00 97.88 91 PHE A C 1
ATOM 703 O O . PHE A 1 91 ? -7.116 -1.768 4.771 1.00 97.88 91 PHE A O 1
ATOM 710 N N . GLY A 1 92 ? -6.648 -1.084 2.688 1.00 97.88 92 GLY A N 1
ATOM 711 C CA . GLY A 1 92 ? -6.237 0.270 3.036 1.00 97.88 92 GLY A CA 1
ATOM 712 C C . GLY A 1 92 ? -7.280 1.046 3.834 1.00 97.88 92 GLY A C 1
ATOM 713 O O . GLY A 1 92 ? -6.920 1.563 4.884 1.00 97.88 92 GLY A O 1
ATOM 714 N N . PRO A 1 93 ? -8.556 1.125 3.412 1.00 97.88 93 PRO A N 1
ATOM 715 C CA . PRO A 1 93 ? -9.553 1.955 4.084 1.00 97.88 93 PRO A CA 1
ATOM 716 C C . PRO A 1 93 ? -9.759 1.630 5.562 1.00 97.88 93 PRO A C 1
ATOM 718 O O . PRO A 1 93 ? -9.804 2.531 6.393 1.00 97.88 93 PRO A O 1
ATOM 721 N N . THR A 1 94 ? -9.856 0.347 5.896 1.00 96.75 94 THR A N 1
ATOM 722 C CA . THR A 1 94 ? -10.038 -0.099 7.279 1.00 96.75 94 THR A CA 1
ATOM 723 C C . THR A 1 94 ? -8.774 0.142 8.089 1.00 96.75 94 THR A C 1
ATOM 725 O O . THR A 1 94 ? -8.857 0.601 9.225 1.00 96.75 94 THR A O 1
ATOM 728 N N . LEU A 1 95 ? -7.590 -0.074 7.504 1.00 97.19 95 LEU A N 1
ATOM 729 C CA . LEU A 1 95 ? -6.335 0.261 8.175 1.00 97.19 95 LEU A CA 1
ATOM 730 C C . LEU A 1 95 ? -6.171 1.780 8.371 1.00 97.19 95 LEU A C 1
ATOM 732 O O . LEU A 1 95 ? -5.685 2.217 9.412 1.00 97.19 95 LEU A O 1
ATOM 736 N N . GLU A 1 96 ? -6.605 2.598 7.411 1.00 97.38 96 GLU A N 1
ATOM 737 C CA . GLU A 1 96 ? -6.623 4.058 7.518 1.00 97.38 96 GLU A CA 1
ATOM 738 C C . GLU A 1 96 ? -7.584 4.518 8.617 1.00 97.38 96 GLU A C 1
ATOM 740 O O . GLU A 1 96 ? -7.221 5.363 9.436 1.00 97.38 96 GLU A O 1
ATOM 745 N N . GLU A 1 97 ? -8.784 3.945 8.694 1.00 94.56 97 GLU A N 1
ATOM 746 C CA . GLU A 1 97 ? -9.710 4.216 9.792 1.00 94.56 97 GLU A CA 1
ATOM 747 C C . GLU A 1 97 ? -9.150 3.723 11.132 1.00 94.56 97 GLU A C 1
ATOM 749 O O . GLU A 1 97 ? -9.343 4.377 12.152 1.00 94.56 97 GLU A O 1
ATOM 754 N N . PHE A 1 98 ? -8.368 2.647 11.154 1.00 93.19 98 PHE A N 1
ATOM 755 C CA . PHE A 1 98 ? -7.749 2.145 12.378 1.00 93.19 98 PHE A CA 1
ATOM 756 C C . PHE A 1 98 ? -6.596 3.039 12.873 1.00 93.19 98 PHE A C 1
ATOM 758 O O . PHE A 1 98 ? -6.490 3.334 14.063 1.00 93.19 98 PHE A O 1
ATOM 765 N N . LEU A 1 99 ? -5.743 3.534 11.973 1.00 93.31 99 LEU A N 1
ATOM 766 C CA . LEU A 1 99 ? -4.538 4.302 12.325 1.00 93.31 99 LEU A CA 1
ATOM 767 C C . LEU A 1 99 ? -4.748 5.827 12.321 1.00 93.31 99 LEU A C 1
ATOM 769 O O . LEU A 1 99 ? -4.126 6.558 13.103 1.00 93.31 99 LEU A O 1
ATOM 773 N N . GLY A 1 100 ? -5.635 6.302 11.450 1.00 93.50 100 GLY A N 1
ATOM 774 C CA . GLY A 1 100 ? -5.743 7.686 10.993 1.00 93.50 100 GLY A CA 1
ATOM 775 C C . GLY A 1 100 ? -4.910 7.954 9.731 1.00 93.50 100 GLY A C 1
ATOM 776 O O . GLY A 1 100 ? -3.837 7.378 9.550 1.00 93.50 100 GLY A O 1
ATOM 777 N N . ALA A 1 101 ? -5.376 8.889 8.894 1.00 94.94 101 ALA A N 1
ATOM 778 C CA . ALA A 1 101 ? -4.803 9.208 7.580 1.00 94.94 101 ALA A CA 1
ATOM 779 C C . ALA A 1 101 ? -3.288 9.489 7.591 1.00 94.94 101 ALA A C 1
ATOM 781 O O . ALA A 1 101 ? -2.546 8.906 6.807 1.00 94.94 101 ALA A O 1
ATOM 782 N N . GLY A 1 102 ? -2.801 10.335 8.508 1.00 95.38 102 GLY A N 1
ATOM 783 C CA . GLY A 1 102 ? -1.372 10.680 8.569 1.00 95.38 102 GLY A CA 1
ATOM 784 C C . GLY A 1 102 ? -0.473 9.495 8.937 1.00 95.38 102 GLY A C 1
ATOM 785 O O . GLY A 1 102 ? 0.599 9.322 8.360 1.00 95.38 102 GLY A O 1
ATOM 786 N N . ARG A 1 103 ? -0.927 8.635 9.859 1.00 95.81 103 ARG A N 1
ATOM 787 C CA . ARG A 1 103 ? -0.195 7.416 10.232 1.00 95.81 103 ARG A CA 1
ATOM 788 C C . ARG A 1 103 ? -0.244 6.385 9.112 1.00 95.81 103 ARG A C 1
ATOM 790 O O . ARG A 1 103 ? 0.773 5.764 8.839 1.00 95.81 103 ARG A O 1
ATOM 797 N N . PHE A 1 104 ? -1.382 6.249 8.435 1.00 98.19 104 PHE A N 1
ATOM 798 C CA . PHE A 1 104 ? -1.501 5.387 7.262 1.00 98.19 104 PHE A CA 1
ATOM 799 C C . PHE A 1 104 ? -0.538 5.806 6.142 1.00 98.19 104 PHE A C 1
ATOM 801 O O . PHE A 1 104 ? 0.167 4.956 5.604 1.00 98.19 104 PHE A O 1
ATOM 808 N N . LEU A 1 105 ? -0.432 7.109 5.849 1.00 98.38 105 LEU A N 1
ATOM 809 C CA . LEU A 1 105 ? 0.535 7.616 4.871 1.00 98.38 105 LEU A CA 1
ATOM 810 C C . LEU A 1 105 ? 1.976 7.274 5.267 1.00 98.38 105 LEU A C 1
ATOM 812 O O . LEU A 1 105 ? 2.745 6.793 4.437 1.00 98.38 105 LEU A O 1
ATOM 816 N N . LEU A 1 106 ? 2.336 7.478 6.540 1.00 97.88 106 LEU A N 1
ATOM 817 C CA . LEU A 1 106 ? 3.654 7.107 7.056 1.00 97.88 106 LEU A CA 1
ATOM 818 C C . LEU A 1 106 ? 3.910 5.609 6.879 1.00 97.88 106 LEU A C 1
ATOM 820 O O . LEU A 1 106 ? 4.981 5.229 6.420 1.00 97.88 106 LEU A O 1
ATOM 824 N N . VAL A 1 107 ? 2.929 4.762 7.194 1.00 98.19 107 VAL A N 1
ATOM 825 C CA . VAL A 1 107 ? 3.028 3.310 7.002 1.00 98.19 107 VAL A CA 1
ATOM 826 C C . VAL A 1 107 ? 3.263 2.964 5.541 1.00 98.19 107 VAL A C 1
ATOM 828 O O . VAL A 1 107 ? 4.188 2.210 5.252 1.00 98.19 107 VAL A O 1
ATOM 831 N N . TYR A 1 108 ? 2.485 3.531 4.620 1.00 98.62 108 TYR A N 1
ATOM 832 C CA . TYR A 1 108 ? 2.651 3.294 3.188 1.00 98.62 108 TYR A CA 1
ATOM 833 C C . TYR A 1 108 ? 4.077 3.641 2.729 1.00 98.62 108 TYR A C 1
ATOM 835 O O . TYR A 1 108 ? 4.760 2.812 2.133 1.00 98.62 108 TYR A O 1
ATOM 843 N N . LEU A 1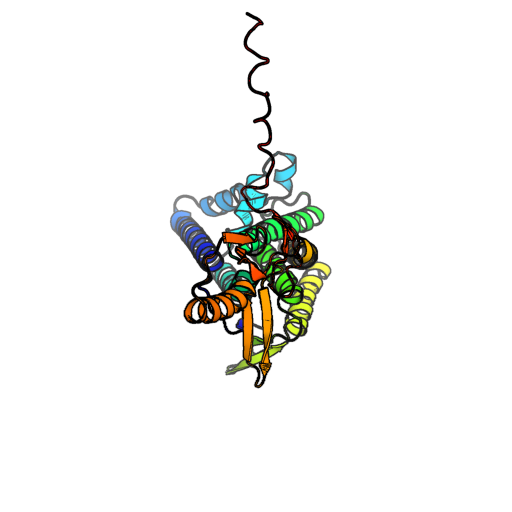 109 ? 4.572 4.830 3.088 1.00 98.50 109 LEU A N 1
ATOM 844 C CA . LEU A 1 109 ? 5.905 5.286 2.689 1.00 98.50 109 LEU A CA 1
ATOM 845 C C . LEU A 1 109 ? 7.027 4.470 3.346 1.00 98.50 109 LEU A C 1
ATOM 847 O O . LEU A 1 109 ? 7.945 4.023 2.666 1.00 98.50 109 LEU A O 1
ATOM 851 N N . VAL A 1 110 ? 6.964 4.233 4.659 1.00 98.44 110 VAL A N 1
ATOM 852 C CA . VAL A 1 110 ? 8.016 3.503 5.383 1.00 98.44 110 VAL A CA 1
ATOM 853 C C . VAL A 1 110 ? 8.072 2.044 4.946 1.00 98.44 110 VAL A C 1
ATOM 855 O O . VAL A 1 110 ? 9.161 1.519 4.736 1.00 98.44 110 VAL A O 1
ATOM 858 N N . THR A 1 111 ? 6.930 1.386 4.755 1.00 98.44 111 THR A N 1
ATOM 859 C CA . THR A 1 111 ? 6.921 -0.005 4.277 1.00 98.44 111 THR A CA 1
ATOM 860 C C . THR A 1 111 ? 7.363 -0.122 2.823 1.00 98.44 111 THR A C 1
ATOM 862 O O . THR A 1 111 ? 8.022 -1.093 2.461 1.00 98.44 111 THR A O 1
ATOM 865 N N . GLY A 1 112 ? 7.112 0.895 1.996 1.00 98.50 112 GLY A N 1
ATOM 866 C CA . GLY A 1 112 ? 7.749 0.995 0.690 1.00 98.50 112 GLY A CA 1
ATOM 867 C C . GLY A 1 112 ? 9.275 1.148 0.788 1.00 98.50 112 GLY A C 1
ATOM 868 O O . GLY A 1 112 ? 10.001 0.558 -0.008 1.00 98.50 112 GLY A O 1
ATOM 869 N N . LEU A 1 113 ? 9.805 1.864 1.782 1.00 98.50 113 LEU A N 1
ATOM 870 C CA . LEU A 1 113 ? 11.256 1.938 2.000 1.00 98.50 113 LEU A CA 1
ATOM 871 C C . LEU A 1 113 ? 11.845 0.612 2.500 1.00 98.50 113 LEU A C 1
ATOM 873 O O . LEU A 1 113 ? 12.919 0.222 2.047 1.00 98.50 113 LEU A O 1
ATOM 877 N N . THR A 1 114 ? 11.161 -0.121 3.386 1.00 98.31 114 THR A N 1
ATOM 878 C CA . THR A 1 114 ? 11.630 -1.455 3.813 1.00 98.31 114 THR A CA 1
ATOM 879 C C . THR A 1 114 ? 11.577 -2.463 2.667 1.00 98.31 114 THR A C 1
ATOM 881 O O . THR A 1 114 ? 12.471 -3.299 2.534 1.00 98.31 114 THR A O 1
ATOM 884 N N . ALA A 1 115 ? 10.565 -2.357 1.805 1.00 98.00 115 ALA A N 1
ATOM 885 C CA . ALA A 1 115 ? 10.448 -3.131 0.578 1.00 98.00 115 ALA A CA 1
ATOM 886 C C . ALA A 1 115 ? 11.605 -2.836 -0.394 1.00 98.00 115 ALA A C 1
ATOM 888 O O . ALA A 1 115 ? 12.269 -3.762 -0.864 1.00 98.00 115 ALA A O 1
ATOM 889 N N . ALA A 1 116 ? 11.912 -1.553 -0.615 1.00 97.25 116 ALA A N 1
ATOM 890 C CA . ALA A 1 116 ? 13.058 -1.107 -1.405 1.00 97.25 116 ALA A CA 1
ATOM 891 C C . ALA A 1 116 ? 14.384 -1.624 -0.833 1.00 97.25 116 ALA A C 1
ATOM 893 O O . ALA A 1 116 ? 15.200 -2.166 -1.573 1.00 97.25 116 ALA A O 1
ATOM 894 N N . ALA A 1 117 ? 14.586 -1.523 0.483 1.00 97.00 117 ALA A N 1
ATOM 895 C CA . ALA A 1 117 ? 15.802 -1.992 1.141 1.00 97.00 117 ALA A CA 1
ATOM 896 C C . ALA A 1 117 ? 16.029 -3.496 0.932 1.00 97.00 117 ALA A C 1
ATOM 898 O O . ALA A 1 117 ? 17.132 -3.904 0.563 1.00 97.00 117 ALA A O 1
ATOM 899 N N . LEU A 1 118 ? 14.988 -4.323 1.105 1.00 95.88 118 LEU A N 1
ATOM 900 C CA . LEU A 1 118 ? 15.121 -5.762 0.875 1.00 95.88 118 LEU A CA 1
ATOM 901 C C . LEU A 1 118 ? 15.338 -6.076 -0.610 1.00 95.88 118 LEU A C 1
ATOM 903 O O . LEU A 1 118 ? 16.152 -6.933 -0.943 1.00 95.88 118 LEU A O 1
ATOM 907 N N . HIS A 1 119 ? 14.672 -5.356 -1.516 1.00 95.19 119 HIS A N 1
ATOM 908 C CA . HIS A 1 119 ? 14.897 -5.513 -2.951 1.00 95.19 119 HIS A CA 1
ATOM 909 C C . HIS A 1 119 ? 16.343 -5.186 -3.357 1.00 95.19 119 HIS A C 1
ATOM 911 O O . HIS A 1 119 ? 16.958 -5.974 -4.076 1.00 95.19 119 HIS A O 1
ATOM 917 N N . LEU A 1 120 ? 16.902 -4.076 -2.861 1.00 94.88 120 LEU A N 1
ATOM 918 C CA . LEU A 1 120 ? 18.290 -3.670 -3.107 1.00 94.88 120 LEU A CA 1
ATOM 919 C C . LEU A 1 120 ? 19.294 -4.700 -2.585 1.00 94.88 120 LEU A C 1
ATOM 921 O O . LEU A 1 120 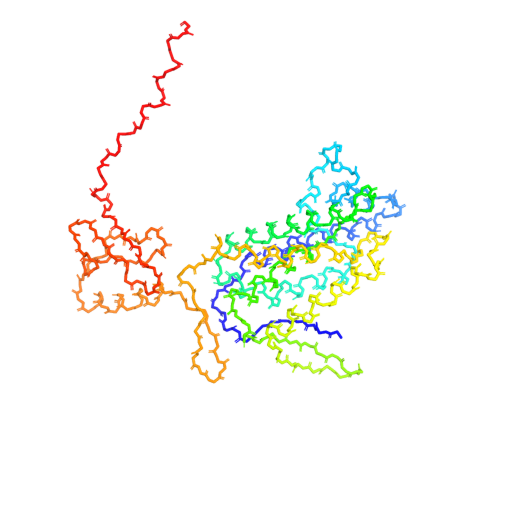? 20.281 -4.977 -3.260 1.00 94.88 120 LEU A O 1
ATOM 925 N N . ALA A 1 121 ? 19.025 -5.301 -1.423 1.00 94.25 121 ALA A N 1
ATOM 926 C CA . ALA A 1 121 ? 19.897 -6.319 -0.842 1.00 94.25 121 ALA A CA 1
ATOM 927 C C . ALA A 1 121 ? 20.024 -7.573 -1.728 1.00 94.25 121 ALA A C 1
ATOM 929 O O . ALA A 1 121 ? 21.089 -8.184 -1.772 1.00 94.25 121 ALA A O 1
ATOM 930 N N . PHE A 1 122 ? 18.958 -7.945 -2.448 1.00 91.62 122 PHE A N 1
ATOM 931 C CA . PHE A 1 122 ? 18.925 -9.153 -3.285 1.00 91.62 122 PHE A CA 1
ATOM 932 C C . PHE A 1 122 ? 19.083 -8.900 -4.789 1.00 91.62 122 PHE A C 1
ATOM 934 O O . PHE A 1 122 ? 19.306 -9.848 -5.535 1.00 91.62 122 PHE A O 1
ATOM 941 N N . SER A 1 123 ? 18.987 -7.647 -5.235 1.00 90.62 123 SER A N 1
ATOM 942 C CA . SER A 1 123 ? 19.068 -7.262 -6.656 1.00 90.62 123 SER A CA 1
ATOM 943 C C . SER A 1 123 ? 20.231 -6.304 -6.924 1.00 90.62 123 SER A C 1
ATOM 945 O O . SER A 1 123 ? 20.196 -5.524 -7.876 1.00 90.62 123 SER A O 1
ATOM 947 N N . TRP A 1 124 ? 21.248 -6.323 -6.059 1.00 90.06 124 TRP A N 1
ATOM 948 C CA . TRP A 1 124 ? 22.401 -5.432 -6.148 1.00 90.06 124 TRP A CA 1
ATOM 949 C C . TRP A 1 124 ? 23.093 -5.535 -7.514 1.00 90.06 124 TRP A C 1
ATOM 951 O O . TRP A 1 124 ? 23.314 -6.631 -8.025 1.00 90.06 124 TRP A O 1
ATOM 961 N N . GLY A 1 125 ? 23.436 -4.388 -8.106 1.00 89.44 125 GLY A N 1
ATOM 962 C CA . GLY A 1 125 ? 24.057 -4.316 -9.434 1.00 89.44 125 GLY A CA 1
ATOM 963 C C . GLY A 1 125 ? 23.105 -4.546 -10.616 1.00 89.44 125 GLY A C 1
ATOM 964 O O . GLY A 1 125 ? 23.560 -4.539 -11.754 1.00 89.44 125 GLY A O 1
ATOM 965 N N . SER A 1 126 ? 21.801 -4.730 -10.384 1.00 91.44 126 SER A N 1
ATOM 966 C CA . SER A 1 126 ? 20.802 -4.804 -11.458 1.00 91.44 126 SER A CA 1
ATOM 967 C C . SER A 1 126 ? 20.518 -3.428 -12.071 1.00 91.44 126 SER A C 1
ATOM 969 O O . SER A 1 126 ? 20.314 -2.451 -11.346 1.00 91.44 126 SER A O 1
ATOM 971 N N . ASP A 1 127 ? 20.424 -3.376 -13.401 1.00 92.81 127 ASP A N 1
ATOM 972 C CA . ASP A 1 127 ? 19.973 -2.202 -14.164 1.00 92.81 127 ASP A CA 1
ATOM 973 C C . ASP A 1 127 ? 18.453 -2.189 -14.400 1.00 92.81 127 ASP A C 1
ATOM 975 O O . ASP A 1 127 ? 17.918 -1.270 -15.020 1.00 92.81 127 ASP A O 1
ATOM 979 N N . ILE A 1 128 ? 17.735 -3.212 -13.929 1.00 92.31 128 ILE A N 1
ATOM 980 C CA . ILE A 1 128 ? 16.280 -3.292 -14.079 1.00 92.31 128 ILE A CA 1
ATOM 981 C C . ILE A 1 128 ? 15.634 -2.423 -12.990 1.00 92.31 128 ILE A C 1
ATOM 983 O O . ILE A 1 128 ? 15.802 -2.734 -11.807 1.00 92.31 128 ILE A O 1
ATOM 987 N N . PRO A 1 129 ? 14.884 -1.361 -13.345 1.00 94.56 129 PRO A N 1
ATOM 988 C CA . PRO A 1 129 ? 14.176 -0.550 -12.365 1.00 94.56 129 PRO A CA 1
ATOM 989 C C . PRO A 1 129 ? 13.063 -1.351 -11.687 1.00 94.56 129 PRO A C 1
ATOM 991 O O . PRO A 1 129 ? 12.193 -1.930 -12.346 1.00 94.56 129 PRO A O 1
ATOM 994 N N . LEU A 1 130 ? 13.042 -1.312 -10.357 1.00 95.19 130 LEU A N 1
ATOM 995 C CA . LEU A 1 130 ? 11.864 -1.656 -9.573 1.00 95.19 130 LEU A CA 1
ATOM 996 C C . LEU A 1 130 ? 10.796 -0.579 -9.794 1.00 95.19 130 LEU A C 1
ATOM 998 O O . LEU A 1 130 ? 11.073 0.614 -9.663 1.00 95.19 130 LEU A O 1
ATOM 1002 N N . VAL A 1 131 ? 9.576 -1.018 -10.097 1.00 95.75 131 VAL A N 1
ATOM 1003 C CA . VAL A 1 131 ? 8.382 -0.179 -10.261 1.00 95.75 131 VAL A CA 1
ATOM 1004 C C . VAL A 1 131 ? 7.193 -0.888 -9.616 1.00 95.75 131 VAL A C 1
ATOM 1006 O O . VAL A 1 131 ? 7.071 -2.108 -9.735 1.00 95.75 131 VAL A O 1
ATOM 1009 N N . GLY A 1 132 ? 6.324 -0.144 -8.937 1.00 95.50 132 GLY A N 1
ATOM 1010 C CA . GLY A 1 132 ? 5.081 -0.670 -8.379 1.00 95.50 132 GLY A CA 1
ATOM 1011 C C . GLY A 1 132 ? 4.843 -0.282 -6.923 1.00 95.50 132 GLY A C 1
ATOM 1012 O O . GLY A 1 132 ? 5.710 -0.418 -6.061 1.00 95.50 132 GLY A O 1
ATOM 1013 N N . ALA A 1 133 ? 3.596 0.091 -6.629 1.00 96.94 133 ALA A N 1
ATOM 1014 C CA . ALA A 1 133 ? 3.076 0.305 -5.275 1.00 96.94 133 ALA A CA 1
ATOM 1015 C C . ALA A 1 133 ? 3.078 -0.960 -4.391 1.00 96.94 133 ALA A C 1
ATOM 1017 O O . ALA A 1 133 ? 2.883 -0.890 -3.176 1.00 96.94 133 ALA A O 1
ATOM 1018 N N . SER A 1 134 ? 3.256 -2.134 -4.994 1.00 96.69 134 SER A N 1
ATOM 1019 C CA . SER A 1 134 ? 3.022 -3.442 -4.383 1.00 96.69 134 SER A CA 1
ATOM 1020 C C . SER A 1 134 ? 3.878 -3.723 -3.142 1.00 96.69 134 SER A C 1
ATOM 1022 O O . SER A 1 134 ? 3.409 -4.406 -2.235 1.00 96.69 134 SER A O 1
ATOM 1024 N N . GLY A 1 135 ? 5.092 -3.168 -3.047 1.00 97.38 135 GLY A N 1
ATOM 1025 C CA . GLY A 1 135 ? 5.930 -3.249 -1.844 1.00 97.38 135 GLY A CA 1
ATOM 1026 C C . GLY A 1 135 ? 5.301 -2.551 -0.634 1.00 97.38 135 GLY A C 1
ATOM 1027 O O . GLY A 1 135 ? 5.156 -3.150 0.431 1.00 97.38 135 GLY A O 1
ATOM 1028 N N . ALA A 1 136 ? 4.838 -1.312 -0.811 1.00 98.50 136 ALA A N 1
ATOM 1029 C CA . ALA A 1 136 ? 4.118 -0.572 0.227 1.00 98.50 136 ALA A CA 1
ATOM 1030 C C . ALA A 1 136 ? 2.784 -1.254 0.586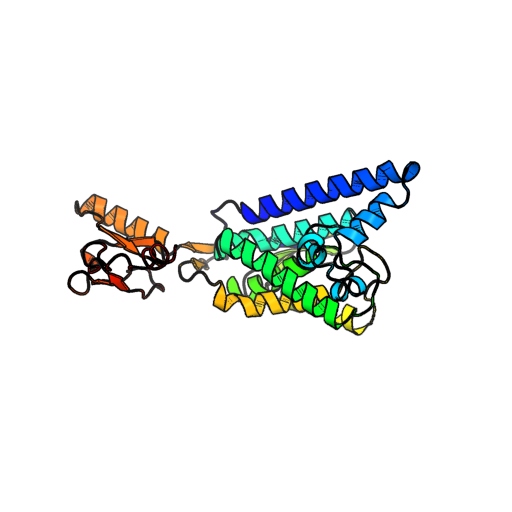 1.00 98.50 136 ALA A C 1
ATOM 1032 O O . ALA A 1 136 ? 2.437 -1.413 1.757 1.00 98.50 136 ALA A O 1
ATOM 1033 N N . ILE A 1 137 ? 2.054 -1.740 -0.421 1.00 98.50 137 ILE A N 1
ATOM 1034 C CA . ILE A 1 137 ? 0.794 -2.471 -0.226 1.00 98.50 137 ILE A CA 1
ATOM 1035 C C . ILE A 1 137 ? 1.025 -3.788 0.530 1.00 98.50 137 ILE A C 1
ATOM 1037 O O . ILE A 1 137 ? 0.216 -4.155 1.380 1.00 98.50 137 ILE A O 1
ATOM 1041 N N . ALA A 1 138 ? 2.140 -4.483 0.295 1.00 98.31 138 ALA A N 1
ATOM 1042 C CA . ALA A 1 138 ? 2.513 -5.657 1.079 1.00 98.31 138 ALA A CA 1
ATOM 1043 C C . ALA A 1 138 ? 2.625 -5.316 2.571 1.00 98.31 138 ALA A C 1
ATOM 1045 O O . ALA A 1 138 ? 2.137 -6.067 3.416 1.00 98.31 138 ALA A O 1
ATOM 1046 N N . GLY A 1 139 ? 3.200 -4.154 2.891 1.00 98.38 139 GLY A N 1
ATOM 1047 C CA . GLY A 1 139 ? 3.246 -3.629 4.253 1.00 98.38 139 GLY A CA 1
ATOM 1048 C C . GLY A 1 139 ? 1.878 -3.296 4.831 1.00 98.38 139 GLY A C 1
ATOM 1049 O O . GLY A 1 139 ? 1.632 -3.594 5.999 1.00 98.38 139 GLY A O 1
ATOM 1050 N N . VAL A 1 140 ? 0.956 -2.775 4.018 1.00 98.38 140 VAL A N 1
ATOM 1051 C CA . VAL A 1 140 ? -0.453 -2.603 4.411 1.00 98.38 140 VAL A CA 1
ATOM 1052 C C . VAL A 1 140 ? -1.073 -3.951 4.795 1.00 98.38 140 VAL A C 1
ATOM 1054 O O . VAL A 1 140 ? -1.689 -4.034 5.853 1.00 98.38 140 VAL A O 1
ATOM 1057 N N . ILE A 1 141 ? -0.867 -5.021 4.016 1.00 97.75 141 ILE A N 1
ATOM 1058 C CA . ILE A 1 141 ? -1.376 -6.370 4.346 1.00 97.75 141 ILE A CA 1
ATOM 1059 C C . ILE A 1 141 ? -0.760 -6.880 5.657 1.00 97.75 141 ILE A C 1
ATOM 1061 O O . ILE A 1 141 ? -1.484 -7.325 6.552 1.00 97.75 141 ILE A O 1
ATOM 1065 N N . GLY A 1 142 ? 0.569 -6.813 5.781 1.00 97.19 142 GLY A N 1
ATOM 1066 C CA . GLY A 1 142 ? 1.288 -7.294 6.963 1.00 97.19 142 GLY A CA 1
ATOM 1067 C C . GLY A 1 142 ? 0.869 -6.558 8.236 1.00 97.19 142 GLY A C 1
ATOM 1068 O O . GLY A 1 142 ? 0.596 -7.184 9.260 1.00 97.19 142 GLY A O 1
ATOM 1069 N N . MET A 1 143 ? 0.734 -5.231 8.163 1.00 97.31 143 MET A N 1
ATOM 1070 C CA . MET A 1 143 ? 0.251 -4.428 9.283 1.00 97.31 143 MET A CA 1
ATOM 1071 C C . MET A 1 143 ? -1.218 -4.702 9.590 1.00 97.31 143 MET A C 1
ATOM 1073 O O . MET A 1 143 ? -1.561 -4.851 10.758 1.00 97.31 143 MET A O 1
ATOM 1077 N N . TYR A 1 144 ? -2.078 -4.799 8.575 1.00 96.88 144 TYR A N 1
ATOM 1078 C CA . TYR A 1 144 ? -3.500 -5.086 8.754 1.00 96.88 144 TYR A CA 1
ATOM 1079 C C . TYR A 1 144 ? -3.708 -6.380 9.554 1.00 96.88 144 TYR A C 1
ATOM 1081 O O . TYR A 1 144 ? -4.492 -6.396 10.504 1.00 96.88 144 TYR A O 1
ATOM 1089 N N . GLY A 1 145 ? -2.957 -7.440 9.231 1.00 94.12 145 GLY A N 1
ATOM 1090 C CA . GLY A 1 145 ? -3.043 -8.727 9.928 1.00 94.12 145 GLY A CA 1
ATOM 1091 C C . GLY A 1 145 ? -2.755 -8.657 11.431 1.00 94.12 145 GLY A C 1
ATOM 1092 O O . GLY A 1 145 ? -3.352 -9.413 12.196 1.00 94.12 145 GLY A O 1
ATOM 1093 N N . ILE A 1 146 ? -1.889 -7.734 11.860 1.00 92.75 146 ILE A N 1
ATOM 1094 C CA . ILE A 1 146 ? -1.530 -7.535 13.272 1.00 92.75 146 ILE A CA 1
ATOM 1095 C C . ILE A 1 146 ? -2.411 -6.475 13.945 1.00 92.75 146 ILE A C 1
ATOM 1097 O O . ILE A 1 146 ? -2.805 -6.643 15.096 1.00 92.75 146 ILE A O 1
ATOM 1101 N N . ALA A 1 147 ? -2.698 -5.378 13.246 1.00 91.81 147 ALA A N 1
ATOM 1102 C CA . ALA A 1 147 ? -3.369 -4.207 13.796 1.00 91.81 147 ALA A CA 1
ATOM 1103 C C . ALA A 1 147 ? -4.879 -4.408 13.926 1.00 91.81 147 ALA A C 1
ATOM 1105 O O . ALA A 1 147 ? -5.448 -4.143 14.981 1.00 91.81 147 ALA A O 1
ATOM 1106 N N . VAL A 1 148 ? -5.517 -4.873 12.850 1.00 91.19 148 VAL A N 1
ATOM 1107 C CA . VAL A 1 148 ? -6.976 -5.018 12.781 1.00 91.19 148 VAL A CA 1
ATOM 1108 C C . VAL A 1 148 ? -7.399 -6.366 13.364 1.00 91.19 148 VAL A C 1
ATOM 1110 O O . VAL A 1 148 ? -8.379 -6.441 14.095 1.00 91.19 148 VAL A O 1
ATOM 1113 N N . GLY A 1 149 ? -6.617 -7.417 13.113 1.00 85.88 149 GLY A N 1
ATOM 1114 C CA . GLY A 1 149 ? -6.737 -8.694 13.813 1.00 85.88 149 GLY A CA 1
ATOM 1115 C C . GLY A 1 149 ? -6.852 -9.906 12.881 1.00 85.88 149 GLY A C 1
ATOM 1116 O O . GLY A 1 149 ? -7.396 -9.800 11.774 1.00 85.88 149 GLY A O 1
ATOM 1117 N N . PRO A 1 150 ? -6.364 -11.080 13.323 1.00 86.88 150 PRO A N 1
ATOM 1118 C CA . PRO A 1 150 ? -6.235 -12.283 12.493 1.00 86.88 150 PRO A CA 1
ATOM 1119 C C . PRO A 1 150 ? -7.576 -12.910 12.083 1.00 86.88 150 PRO A C 1
ATOM 1121 O O . PRO A 1 150 ? -7.637 -13.653 11.102 1.00 86.88 150 PRO A O 1
ATOM 1124 N N . ASP A 1 151 ? -8.636 -12.621 12.833 1.00 88.19 151 ASP A N 1
ATOM 1125 C CA . ASP A 1 151 ? -9.979 -13.192 12.731 1.00 88.19 151 ASP A CA 1
ATOM 1126 C C . ASP A 1 151 ? -10.966 -12.301 11.953 1.00 88.19 151 ASP A C 1
ATOM 1128 O O . ASP A 1 151 ? -12.115 -12.691 11.723 1.00 88.19 151 ASP A O 1
ATOM 1132 N N . THR A 1 152 ? -10.549 -11.098 11.550 1.00 92.19 152 THR A N 1
ATOM 1133 C CA . THR A 1 152 ? -11.277 -10.309 10.543 1.00 92.19 152 THR A CA 1
ATOM 1134 C C . THR A 1 152 ? -11.331 -11.068 9.225 1.00 92.19 152 THR A C 1
ATOM 1136 O O . THR A 1 152 ? -10.462 -11.903 8.961 1.00 92.19 152 THR A O 1
ATOM 1139 N N . ARG A 1 153 ? -12.363 -10.848 8.406 1.00 93.69 153 ARG A N 1
ATOM 1140 C CA . ARG A 1 153 ? -12.539 -11.616 7.171 1.00 93.69 153 ARG A CA 1
ATOM 1141 C C . ARG A 1 153 ? -12.472 -10.724 5.951 1.00 93.69 153 ARG A C 1
ATOM 1143 O O . ARG A 1 153 ? -13.312 -9.858 5.727 1.00 93.69 153 ARG A O 1
ATOM 1150 N N . ILE A 1 154 ? -11.518 -11.040 5.092 1.00 95.44 154 ILE A N 1
ATOM 1151 C CA . ILE A 1 154 ? -11.361 -10.412 3.792 1.00 95.44 154 ILE A CA 1
ATOM 1152 C C . ILE A 1 154 ? -12.385 -11.018 2.838 1.00 95.44 154 ILE A C 1
ATOM 1154 O O . ILE A 1 154 ? -12.471 -12.238 2.666 1.00 95.44 154 ILE A O 1
ATOM 1158 N N . LYS A 1 155 ? -13.181 -10.158 2.209 1.00 94.88 155 LYS A N 1
ATOM 1159 C CA . LYS A 1 155 ? -14.067 -10.519 1.107 1.00 94.88 155 LYS A CA 1
ATOM 1160 C C . LYS A 1 155 ? -13.200 -10.739 -0.123 1.00 94.88 155 LYS A C 1
ATOM 1162 O O . LYS A 1 155 ? -12.509 -9.835 -0.595 1.00 94.88 155 LYS A O 1
ATOM 1167 N N . THR A 1 156 ? -13.209 -11.965 -0.622 1.00 93.75 156 THR A N 1
ATOM 1168 C CA . THR A 1 156 ? -12.315 -12.405 -1.687 1.00 93.75 156 THR A CA 1
ATOM 1169 C C . THR A 1 156 ? -13.116 -13.061 -2.799 1.00 93.75 156 THR A C 1
ATOM 1171 O O . THR A 1 156 ? -13.896 -13.983 -2.559 1.00 93.75 156 THR A O 1
ATOM 1174 N N . TRP A 1 157 ? -12.905 -12.599 -4.026 1.00 91.69 157 TRP A N 1
ATOM 1175 C CA . TRP A 1 157 ? -13.351 -13.287 -5.225 1.00 91.69 157 TRP A CA 1
ATOM 1176 C C . TRP A 1 157 ? -12.475 -14.511 -5.468 1.00 91.69 157 TRP A C 1
ATOM 1178 O O . TRP A 1 157 ? -11.249 -14.418 -5.578 1.00 91.69 157 TRP A O 1
ATOM 1188 N N . LEU A 1 158 ? -13.134 -15.658 -5.579 1.00 86.31 158 LEU A N 1
ATOM 1189 C CA . LEU A 1 158 ? -12.558 -16.909 -6.026 1.00 86.31 158 LEU A CA 1
ATOM 1190 C C . LEU A 1 158 ? -13.200 -17.281 -7.361 1.00 86.31 158 LEU A C 1
ATOM 1192 O O . LEU A 1 158 ? -14.404 -17.518 -7.444 1.00 86.31 158 LEU A O 1
ATOM 1196 N N . PHE A 1 159 ? -12.386 -17.347 -8.407 1.00 79.44 159 PHE A N 1
ATOM 1197 C CA . PHE A 1 159 ? -12.822 -17.823 -9.713 1.00 79.44 159 PHE A CA 1
ATOM 1198 C C . PHE A 1 159 ? -12.588 -19.329 -9.809 1.00 79.44 159 PHE A C 1
ATOM 1200 O O . PHE A 1 159 ? -11.449 -19.787 -9.707 1.00 79.44 159 PHE A O 1
ATOM 1207 N N . PHE A 1 160 ? -13.666 -20.089 -10.003 1.00 74.25 160 PHE A N 1
ATOM 1208 C CA . PHE A 1 160 ? -13.610 -21.511 -10.324 1.00 74.25 160 PHE A CA 1
ATOM 1209 C C . PHE A 1 160 ? -14.195 -21.715 -11.725 1.00 74.25 160 PHE A C 1
ATOM 1211 O O . PHE A 1 160 ? -15.399 -21.547 -11.939 1.00 74.25 160 PHE A O 1
ATOM 1218 N N . PHE A 1 161 ? -13.324 -22.027 -12.692 1.00 73.31 161 PHE A N 1
ATOM 1219 C CA . PHE A 1 161 ? -13.635 -22.025 -14.128 1.00 73.31 161 PHE A CA 1
ATOM 1220 C C . PHE A 1 161 ? -14.292 -20.705 -14.577 1.00 73.31 161 PHE A C 1
ATOM 1222 O O . PHE A 1 161 ? -13.622 -19.677 -14.625 1.00 73.31 161 PHE A O 1
ATOM 1229 N N . PHE A 1 162 ? -15.597 -20.722 -14.869 1.00 75.50 162 PHE A N 1
ATOM 1230 C CA . PHE A 1 162 ? -16.371 -19.586 -15.386 1.00 75.50 162 PHE A CA 1
ATOM 1231 C C . PHE A 1 162 ? -17.301 -18.948 -14.343 1.00 75.50 162 PHE A C 1
ATOM 1233 O O . PHE A 1 162 ? -18.027 -18.008 -14.658 1.00 75.50 162 PHE A O 1
ATOM 1240 N N . ARG A 1 163 ? -17.322 -19.456 -13.102 1.00 79.88 163 ARG A N 1
ATOM 1241 C CA . ARG A 1 163 ? -18.182 -18.941 -12.029 1.00 79.88 163 ARG A CA 1
ATOM 1242 C C . ARG A 1 163 ? -17.329 -18.287 -10.944 1.00 79.88 163 ARG A C 1
ATOM 1244 O O . ARG A 1 163 ? -16.468 -18.928 -10.342 1.00 79.88 163 ARG A O 1
ATOM 1251 N N . GLY A 1 164 ? -17.590 -17.007 -10.688 1.00 82.06 164 GLY A N 1
ATOM 1252 C CA . GLY A 1 164 ? -17.038 -16.294 -9.540 1.00 82.06 164 GLY A CA 1
ATOM 1253 C C . GLY A 1 164 ? -17.853 -16.579 -8.279 1.00 82.06 164 GLY A C 1
ATOM 1254 O O . GLY A 1 164 ? -19.079 -16.474 -8.297 1.00 82.06 164 GLY A O 1
ATOM 1255 N N . PHE A 1 165 ? -17.170 -16.918 -7.191 1.00 89.00 165 PHE A N 1
ATOM 1256 C CA . PHE A 1 165 ? -17.733 -17.021 -5.849 1.00 89.00 165 PHE A CA 1
ATOM 1257 C C . PHE A 1 165 ? -17.092 -15.967 -4.953 1.00 89.00 165 PHE A C 1
ATOM 1259 O O . PHE A 1 165 ? -15.894 -15.706 -5.052 1.00 89.00 165 PHE A O 1
ATOM 1266 N N . VAL A 1 166 ? -17.877 -15.387 -4.050 1.00 91.62 166 VAL A N 1
ATOM 1267 C CA . VAL A 1 166 ? -17.347 -14.541 -2.980 1.00 91.62 166 VAL A CA 1
ATOM 1268 C C . VAL A 1 166 ? -17.217 -15.397 -1.732 1.00 91.62 166 VAL A C 1
ATOM 1270 O O . VAL A 1 166 ? -18.207 -15.926 -1.228 1.00 91.62 166 VAL A O 1
ATOM 1273 N N . ILE A 1 167 ? -15.994 -15.517 -1.230 1.00 93.12 167 ILE A N 1
ATOM 1274 C CA . ILE A 1 167 ? -15.697 -16.174 0.039 1.00 93.12 167 ILE A CA 1
ATOM 1275 C C . ILE A 1 167 ? -15.193 -15.141 1.046 1.00 93.12 167 ILE A C 1
ATOM 1277 O O . ILE A 1 167 ? -14.599 -14.126 0.679 1.00 93.12 167 ILE A O 1
ATOM 1281 N N . LYS A 1 168 ? -15.448 -15.393 2.330 1.00 93.88 168 LYS A N 1
ATOM 1282 C CA . LYS A 1 168 ? -14.903 -14.605 3.438 1.00 93.88 168 LYS A CA 1
ATOM 1283 C C . LYS A 1 168 ? -13.722 -15.373 4.023 1.00 93.88 168 LYS A C 1
ATOM 1285 O O . LYS A 1 168 ? -13.928 -16.402 4.665 1.00 93.88 168 LYS A O 1
ATOM 1290 N N . VAL A 1 169 ? -12.506 -14.903 3.774 1.00 93.88 169 VAL A N 1
ATOM 1291 C CA . VAL A 1 169 ? -11.269 -15.571 4.200 1.00 93.88 169 VAL A CA 1
ATOM 1292 C C . VAL A 1 169 ? -10.743 -14.881 5.455 1.00 93.88 169 VAL A C 1
ATOM 1294 O O . VAL A 1 169 ? -10.572 -13.664 5.414 1.00 93.88 169 VAL A O 1
ATOM 1297 N N . PRO A 1 170 ? -10.466 -15.601 6.558 1.00 94.25 170 PRO A N 1
ATOM 1298 C CA . PRO A 1 170 ? -9.799 -15.003 7.708 1.00 94.25 170 PRO A CA 1
ATOM 1299 C C . PRO A 1 170 ? -8.493 -14.329 7.285 1.00 94.25 170 PRO A C 1
ATOM 1301 O O . PRO A 1 170 ? -7.703 -14.910 6.537 1.00 94.25 170 PRO A O 1
ATOM 1304 N N . THR A 1 171 ? -8.256 -13.119 7.772 1.00 94.38 171 THR A N 1
ATOM 1305 C CA . THR A 1 171 ? -7.111 -12.285 7.407 1.00 94.38 171 THR A CA 1
ATOM 1306 C C . THR A 1 171 ? -5.792 -13.013 7.607 1.00 94.38 171 THR A C 1
ATOM 1308 O O . THR A 1 171 ? -4.929 -12.936 6.738 1.00 94.38 171 THR A O 1
ATOM 1311 N N . VAL A 1 172 ? -5.643 -13.785 8.690 1.00 94.12 172 VAL A N 1
ATOM 1312 C CA . VAL A 1 172 ? -4.430 -14.587 8.916 1.00 94.12 172 VAL A CA 1
ATOM 1313 C C . VAL A 1 172 ? -4.195 -15.613 7.806 1.00 94.12 172 VAL A C 1
ATOM 1315 O O . VAL A 1 172 ? -3.075 -15.749 7.323 1.00 94.12 172 VAL A O 1
ATOM 1318 N N . VAL A 1 173 ? -5.250 -16.288 7.341 1.00 94.88 173 VAL A N 1
ATOM 1319 C CA . VAL A 1 173 ? -5.159 -17.283 6.264 1.00 94.88 173 VAL A CA 1
ATOM 1320 C C . VAL A 1 173 ? -4.806 -16.594 4.953 1.00 94.88 173 VAL A C 1
ATOM 1322 O O . VAL A 1 173 ? -3.911 -17.054 4.246 1.00 94.88 173 VAL A O 1
ATOM 1325 N N . TYR A 1 174 ? -5.464 -15.471 4.650 1.00 95.12 174 TYR A N 1
ATOM 1326 C CA . TYR A 1 174 ? -5.167 -14.685 3.456 1.00 95.12 174 TYR A CA 1
ATOM 1327 C C . TYR A 1 174 ? -3.712 -14.199 3.462 1.00 95.12 174 TYR A C 1
ATOM 1329 O O . TYR A 1 174 ? -2.991 -14.415 2.492 1.00 95.12 174 TYR A O 1
ATOM 1337 N N . ALA A 1 175 ? -3.267 -13.574 4.555 1.00 94.94 175 ALA A N 1
ATOM 1338 C CA . ALA A 1 175 ? -1.941 -12.981 4.676 1.00 94.94 175 ALA A CA 1
ATOM 1339 C C . ALA A 1 175 ? -0.829 -14.037 4.608 1.00 94.94 175 ALA A C 1
ATOM 1341 O O . ALA A 1 175 ? 0.142 -13.843 3.881 1.00 94.94 175 ALA A O 1
ATOM 1342 N N . VAL A 1 176 ? -0.989 -15.177 5.293 1.00 94.88 176 VAL A N 1
ATOM 1343 C CA . VAL A 1 176 ? -0.023 -16.289 5.245 1.00 94.88 176 VAL A CA 1
ATOM 1344 C C . VAL A 1 176 ? 0.025 -16.916 3.857 1.00 94.88 176 VAL A C 1
ATOM 1346 O O . VAL A 1 176 ? 1.114 -17.123 3.326 1.00 94.88 176 VAL A O 1
ATOM 1349 N N . PHE A 1 177 ? -1.128 -17.190 3.238 1.00 94.56 177 PHE A N 1
ATOM 1350 C CA . PHE A 1 177 ? -1.163 -17.736 1.882 1.00 94.56 177 PHE A CA 1
ATOM 1351 C C . PHE A 1 177 ? -0.537 -16.766 0.876 1.00 94.56 177 PHE A C 1
ATOM 1353 O O . PHE A 1 177 ? 0.288 -17.165 0.056 1.00 94.56 177 PHE A O 1
ATOM 1360 N N . TRP A 1 178 ? -0.880 -15.480 0.958 1.00 94.62 178 TRP A N 1
ATOM 1361 C CA . TRP A 1 178 ? -0.312 -14.454 0.096 1.00 94.62 178 TRP A CA 1
ATOM 1362 C C . TRP A 1 178 ? 1.207 -14.366 0.277 1.00 94.62 178 TRP A C 1
ATOM 1364 O O . TRP A 1 178 ? 1.931 -14.477 -0.711 1.00 94.62 178 TRP A O 1
ATOM 1374 N N . LEU A 1 179 ? 1.706 -14.279 1.514 1.00 95.50 179 LEU A N 1
ATOM 1375 C CA . LEU A 1 179 ? 3.142 -14.255 1.800 1.00 95.50 179 LEU A CA 1
ATOM 1376 C C . LEU A 1 179 ? 3.843 -15.518 1.291 1.00 95.50 179 LEU A C 1
ATOM 1378 O O . LEU A 1 179 ? 4.919 -15.418 0.711 1.00 95.50 179 LEU A O 1
ATOM 1382 N N . TYR A 1 180 ? 3.222 -16.690 1.445 1.00 95.44 180 TYR A N 1
ATOM 1383 C CA . TYR A 1 180 ? 3.745 -17.944 0.908 1.00 95.44 180 TYR A CA 1
ATOM 1384 C C . TYR A 1 180 ? 3.927 -17.876 -0.612 1.00 95.44 180 TYR A C 1
ATOM 1386 O O . TYR A 1 180 ? 4.986 -18.257 -1.107 1.00 95.44 180 TYR A O 1
ATOM 1394 N N . THR A 1 181 ? 2.956 -17.329 -1.356 1.00 92.38 181 THR A N 1
ATOM 1395 C CA . THR A 1 181 ? 3.122 -17.149 -2.810 1.00 92.38 181 THR A CA 1
ATOM 1396 C C . THR A 1 181 ? 4.301 -16.231 -3.138 1.00 92.38 181 THR A C 1
ATOM 1398 O O . THR A 1 181 ? 5.081 -16.553 -4.034 1.00 92.38 181 THR A O 1
ATOM 1401 N N . GLN A 1 182 ? 4.505 -15.156 -2.366 1.00 94.38 182 GLN A N 1
ATOM 1402 C CA . GLN A 1 182 ? 5.634 -14.247 -2.583 1.00 94.38 182 GLN A CA 1
ATOM 1403 C C . GLN A 1 182 ? 6.973 -14.914 -2.271 1.00 94.38 182 GLN A C 1
ATOM 1405 O O . GLN A 1 182 ? 7.908 -14.857 -3.064 1.00 94.38 182 GLN A O 1
ATOM 1410 N N . TRP A 1 183 ? 7.047 -15.606 -1.137 1.00 92.94 183 TRP A N 1
ATOM 1411 C CA . TRP A 1 183 ? 8.225 -16.357 -0.727 1.00 92.94 183 TRP A CA 1
ATOM 1412 C C . TRP A 1 183 ? 8.581 -17.452 -1.736 1.00 92.94 183 TRP A C 1
ATOM 1414 O O . TRP A 1 183 ? 9.744 -17.607 -2.096 1.00 92.94 183 TRP A O 1
ATOM 1424 N N . SER A 1 184 ? 7.585 -18.182 -2.243 1.00 92.00 184 SER A N 1
ATOM 1425 C CA . SER A 1 184 ? 7.803 -19.238 -3.235 1.00 92.00 184 SER A CA 1
ATOM 1426 C C . SER A 1 184 ? 8.403 -18.700 -4.537 1.00 92.00 184 SER A C 1
ATOM 1428 O O . SER A 1 184 ? 9.361 -19.285 -5.035 1.00 92.00 184 SER A O 1
ATOM 1430 N N . GLY A 1 185 ? 7.913 -17.556 -5.034 1.00 89.75 185 GLY A N 1
ATOM 1431 C CA . GLY A 1 185 ? 8.447 -16.904 -6.231 1.00 89.75 185 GLY A CA 1
ATOM 1432 C C . GLY A 1 185 ? 9.849 -16.321 -6.033 1.00 89.75 185 GLY A C 1
ATOM 1433 O O . GLY A 1 185 ? 10.671 -16.338 -6.950 1.00 89.75 185 GLY A O 1
ATOM 1434 N N . PHE A 1 186 ? 10.149 -15.850 -4.818 1.00 88.38 186 PHE A N 1
ATOM 1435 C CA . PHE A 1 186 ? 11.503 -15.449 -4.439 1.00 88.38 186 PHE A CA 1
ATOM 1436 C C . PHE A 1 186 ? 12.464 -16.647 -4.466 1.00 88.38 186 PHE A C 1
ATOM 1438 O O . PHE A 1 186 ? 13.510 -16.587 -5.108 1.00 88.38 186 PHE A O 1
ATOM 1445 N N . MET A 1 187 ? 12.084 -17.762 -3.833 1.00 88.62 187 MET A N 1
ATOM 1446 C CA . MET A 1 187 ? 12.917 -18.968 -3.735 1.00 88.62 187 MET A CA 1
ATOM 1447 C C . MET A 1 187 ? 13.108 -19.693 -5.070 1.00 88.62 187 MET A C 1
ATOM 1449 O O . MET A 1 187 ? 14.136 -20.336 -5.269 1.00 88.62 187 MET A O 1
ATOM 1453 N N . SER A 1 188 ? 12.152 -19.597 -5.996 1.00 87.50 188 SER A N 1
ATOM 1454 C CA . SER A 1 188 ? 12.280 -20.181 -7.334 1.00 87.50 188 SER A CA 1
ATOM 1455 C C . SER A 1 188 ? 13.197 -19.380 -8.265 1.00 87.50 188 SER A C 1
ATOM 1457 O O . SER A 1 188 ? 13.409 -19.795 -9.405 1.00 87.50 188 SER A O 1
ATOM 1459 N N . GLY A 1 189 ? 13.719 -18.226 -7.825 1.00 78.44 189 GLY A N 1
ATOM 1460 C CA . GLY A 1 189 ? 14.524 -17.333 -8.663 1.00 78.44 189 GLY A CA 1
ATOM 1461 C C . GLY A 1 189 ? 13.729 -16.728 -9.823 1.00 78.44 189 GLY A C 1
ATOM 1462 O O . GLY A 1 189 ? 14.308 -16.278 -10.810 1.00 78.44 189 GLY A O 1
ATOM 1463 N N . SER A 1 190 ? 12.396 -16.734 -9.725 1.00 73.38 190 SER A N 1
ATOM 1464 C CA . SER A 1 190 ? 11.484 -16.228 -10.757 1.00 73.38 190 SER A CA 1
ATOM 1465 C C . SER A 1 190 ? 11.304 -14.710 -10.696 1.00 73.38 190 SER A C 1
ATOM 1467 O O . SER A 1 190 ? 10.366 -14.184 -11.287 1.00 73.38 190 SER A O 1
ATOM 1469 N N . SER A 1 191 ? 12.173 -14.004 -9.968 1.00 69.31 191 SER A N 1
ATOM 1470 C CA . SER A 1 191 ? 12.202 -12.544 -9.933 1.00 69.31 191 SER A CA 1
ATOM 1471 C C . SER A 1 191 ? 12.439 -11.988 -11.332 1.00 69.31 191 SER A C 1
ATOM 1473 O O . SER A 1 191 ? 13.309 -12.467 -12.065 1.00 69.31 191 SER A O 1
ATOM 1475 N N . ASP A 1 192 ? 11.637 -10.995 -11.695 1.00 63.75 192 ASP A N 1
ATOM 1476 C CA . ASP A 1 192 ? 11.499 -10.593 -13.083 1.00 63.75 192 ASP A CA 1
ATOM 1477 C C . ASP A 1 192 ? 12.758 -9.973 -13.693 1.00 63.75 192 ASP A C 1
ATOM 1479 O O . ASP A 1 192 ? 13.466 -9.176 -13.078 1.00 63.75 192 ASP A O 1
ATOM 1483 N N . ARG A 1 193 ? 12.994 -10.337 -14.957 1.00 68.69 193 ARG A N 1
ATOM 1484 C CA . ARG A 1 193 ? 14.105 -9.843 -15.788 1.00 68.69 193 ARG A CA 1
ATOM 1485 C C . ARG A 1 193 ? 13.729 -8.611 -16.618 1.00 68.69 193 ARG A C 1
ATOM 1487 O O . ARG A 1 193 ? 14.535 -8.148 -17.415 1.00 68.69 193 ARG A O 1
ATOM 1494 N N . ASN A 1 194 ? 12.504 -8.113 -16.457 1.00 77.31 194 ASN A N 1
ATOM 1495 C CA . ASN A 1 194 ? 11.932 -7.014 -17.225 1.00 77.31 194 ASN A CA 1
ATOM 1496 C C . ASN A 1 194 ? 11.264 -5.993 -16.297 1.00 77.31 194 ASN A C 1
ATOM 1498 O O . ASN A 1 194 ? 10.864 -6.312 -15.176 1.00 77.31 194 ASN A O 1
ATOM 1502 N N . VAL A 1 195 ? 11.096 -4.768 -16.795 1.00 74.81 195 VAL A N 1
ATOM 1503 C CA . VAL A 1 195 ? 10.378 -3.704 -16.082 1.00 74.81 195 VAL A CA 1
ATOM 1504 C C . VAL A 1 195 ? 8.900 -4.062 -15.937 1.00 74.81 195 VAL A C 1
ATOM 1506 O O . VAL A 1 195 ? 8.282 -4.549 -16.882 1.00 74.81 195 VAL A O 1
ATOM 1509 N N . GLY A 1 196 ? 8.326 -3.806 -14.759 1.00 71.25 196 GLY A N 1
ATOM 1510 C CA . GLY A 1 196 ? 6.914 -4.090 -14.475 1.00 71.25 196 GLY A CA 1
ATOM 1511 C C . GLY A 1 196 ? 6.635 -5.471 -13.898 1.00 71.25 196 GLY A C 1
ATOM 1512 O O . GLY A 1 196 ? 5.479 -5.789 -13.620 1.00 71.25 196 GLY A O 1
ATOM 1513 N N . GLY A 1 197 ? 7.682 -6.263 -13.719 1.00 81.56 197 GLY A N 1
ATOM 1514 C CA . GLY A 1 197 ? 7.594 -7.604 -13.196 1.00 81.56 197 GLY A CA 1
ATOM 1515 C C . GLY A 1 197 ? 7.434 -7.736 -11.679 1.00 81.56 197 GLY A C 1
ATOM 1516 O O . GLY A 1 197 ? 7.498 -6.762 -10.929 1.00 81.56 197 GLY A O 1
ATOM 1517 N N . VAL A 1 198 ? 7.229 -8.967 -11.208 1.00 84.62 198 VAL A N 1
ATOM 1518 C CA . VAL A 1 198 ? 6.968 -9.286 -9.802 1.00 84.62 198 VAL A CA 1
ATOM 1519 C C . VAL A 1 198 ? 8.273 -9.318 -9.004 1.00 84.62 198 VAL A C 1
ATOM 1521 O O . VAL A 1 198 ? 9.041 -10.284 -9.024 1.00 84.62 198 VAL A O 1
ATOM 1524 N N . ALA A 1 199 ? 8.512 -8.258 -8.236 1.00 90.25 199 ALA A N 1
ATOM 1525 C CA . ALA A 1 199 ? 9.648 -8.157 -7.328 1.00 90.25 199 ALA A CA 1
ATOM 1526 C C . ALA A 1 199 ? 9.359 -8.857 -5.986 1.00 90.25 199 ALA A C 1
ATOM 1528 O O . ALA A 1 199 ? 9.067 -8.220 -4.977 1.00 90.25 199 ALA A O 1
ATOM 1529 N N . PHE A 1 200 ? 9.465 -10.186 -5.942 1.00 93.25 200 PHE A N 1
ATOM 1530 C CA . PHE A 1 200 ? 9.113 -10.968 -4.748 1.00 93.25 200 PHE A CA 1
ATOM 1531 C C . PHE A 1 200 ? 9.841 -10.536 -3.459 1.00 93.25 200 PHE A C 1
ATOM 1533 O O . PHE A 1 200 ? 9.211 -10.433 -2.406 1.00 93.25 200 PHE A O 1
ATOM 1540 N N . ALA A 1 201 ? 11.138 -10.205 -3.533 1.00 93.06 201 ALA A N 1
ATOM 1541 C CA . ALA A 1 201 ? 11.897 -9.691 -2.384 1.00 93.06 201 ALA A CA 1
ATOM 1542 C C . ALA A 1 201 ? 11.323 -8.364 -1.851 1.00 93.06 201 ALA A C 1
ATOM 1544 O O . ALA A 1 201 ? 11.238 -8.161 -0.642 1.00 93.06 201 ALA A O 1
ATOM 1545 N N . CYS A 1 202 ? 10.867 -7.488 -2.751 1.00 94.88 202 CYS A N 1
ATOM 1546 C CA . CYS A 1 202 ? 10.210 -6.228 -2.401 1.00 94.88 202 CYS A CA 1
ATOM 1547 C C . CYS A 1 202 ? 8.952 -6.502 -1.559 1.00 94.88 202 CYS A C 1
ATOM 1549 O O . CYS A 1 202 ? 8.776 -5.937 -0.481 1.00 94.88 202 CYS A O 1
ATOM 1551 N N . HIS A 1 203 ? 8.121 -7.456 -1.982 1.00 96.56 203 HIS A N 1
ATOM 1552 C CA . HIS A 1 203 ? 6.896 -7.822 -1.267 1.00 96.56 203 HIS A CA 1
ATOM 1553 C C . HIS A 1 203 ? 7.157 -8.398 0.127 1.00 96.56 203 HIS A C 1
ATOM 1555 O O . HIS A 1 203 ? 6.486 -8.016 1.085 1.00 96.56 203 HIS A O 1
ATOM 1561 N N . VAL A 1 204 ? 8.146 -9.285 0.259 1.00 96.69 204 VAL A N 1
ATOM 1562 C CA . VAL A 1 204 ? 8.529 -9.855 1.559 1.00 96.69 204 VAL 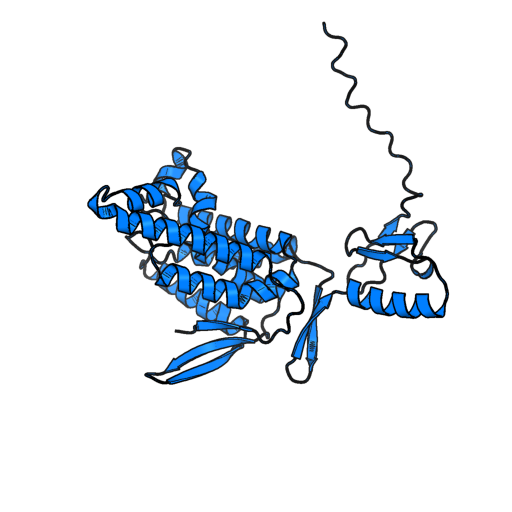A CA 1
ATOM 1563 C C . VAL A 1 204 ? 9.007 -8.749 2.511 1.00 96.69 204 VAL A C 1
ATOM 1565 O O . VAL A 1 204 ? 8.576 -8.700 3.665 1.00 96.69 204 VAL A O 1
ATOM 1568 N N . GLY A 1 205 ? 9.837 -7.821 2.023 1.00 97.25 205 GLY A N 1
ATOM 1569 C CA . GLY A 1 205 ? 10.369 -6.709 2.819 1.00 97.25 205 GLY A CA 1
ATOM 1570 C C . GLY A 1 205 ? 9.303 -5.700 3.237 1.00 97.25 205 GLY A C 1
ATOM 1571 O O . GLY A 1 205 ? 9.315 -5.212 4.369 1.00 97.25 205 GLY A O 1
ATOM 1572 N N . GLY A 1 206 ? 8.341 -5.430 2.356 1.00 98.25 206 GLY A N 1
ATOM 1573 C CA . GLY A 1 206 ? 7.175 -4.615 2.674 1.00 98.25 206 GLY A CA 1
ATOM 1574 C C . GLY A 1 206 ? 6.312 -5.258 3.753 1.00 98.25 206 GLY A C 1
ATOM 1575 O O . GLY A 1 206 ? 6.049 -4.634 4.779 1.00 98.25 206 GLY A O 1
ATOM 1576 N N . PHE A 1 207 ? 5.939 -6.530 3.568 1.00 98.31 207 PHE A N 1
ATOM 1577 C CA . PHE A 1 207 ? 5.071 -7.276 4.485 1.00 98.31 207 PHE A CA 1
ATOM 1578 C C . PHE A 1 207 ? 5.609 -7.298 5.918 1.00 98.31 207 PHE A C 1
ATOM 1580 O O . PHE A 1 207 ? 4.914 -6.883 6.851 1.00 98.31 207 PHE A O 1
ATOM 1587 N N . PHE A 1 208 ? 6.864 -7.720 6.100 1.00 98.06 208 PHE A N 1
ATOM 1588 C CA . PHE A 1 208 ? 7.482 -7.737 7.426 1.00 98.06 208 PHE A CA 1
ATOM 1589 C C . PHE A 1 208 ? 7.742 -6.330 7.965 1.00 98.06 208 PHE A C 1
ATOM 1591 O O . PHE A 1 208 ? 7.559 -6.105 9.161 1.00 98.06 208 PHE A O 1
ATOM 1598 N N . GLY A 1 209 ? 8.085 -5.365 7.106 1.00 97.94 209 GLY A N 1
ATOM 1599 C CA . GLY A 1 209 ? 8.183 -3.960 7.502 1.00 97.94 209 GLY A CA 1
ATOM 1600 C C . GLY A 1 209 ? 6.882 -3.441 8.114 1.00 97.94 209 GLY A C 1
ATOM 1601 O O . GLY A 1 209 ? 6.907 -2.808 9.165 1.00 97.94 209 GLY A O 1
ATOM 1602 N N . GLY A 1 210 ? 5.736 -3.784 7.521 1.00 97.50 210 GLY A N 1
ATOM 1603 C CA . GLY A 1 210 ? 4.418 -3.431 8.048 1.00 97.50 210 GLY A CA 1
ATOM 1604 C C . GLY A 1 210 ? 4.126 -4.066 9.404 1.00 97.50 210 GLY A C 1
ATOM 1605 O O . GLY A 1 210 ? 3.703 -3.376 10.331 1.00 97.50 210 GLY A O 1
ATOM 1606 N N . MET A 1 211 ? 4.406 -5.363 9.558 1.00 96.56 211 MET A N 1
ATOM 1607 C CA . MET A 1 211 ? 4.233 -6.057 10.842 1.00 96.56 211 MET A CA 1
ATOM 1608 C C . MET A 1 211 ? 5.080 -5.427 11.955 1.00 96.56 211 MET A C 1
ATOM 1610 O O . MET A 1 211 ? 4.582 -5.184 13.055 1.00 96.56 211 MET A O 1
ATOM 1614 N N . LEU A 1 212 ? 6.353 -5.146 11.666 1.00 97.31 212 LEU A N 1
ATOM 1615 C CA . LEU A 1 212 ? 7.308 -4.604 12.635 1.00 97.31 212 LEU A CA 1
ATOM 1616 C C . LEU A 1 212 ? 7.046 -3.133 12.969 1.00 97.31 212 LEU A C 1
ATOM 1618 O O . LEU A 1 212 ? 7.367 -2.694 14.071 1.00 97.31 212 LEU A O 1
ATOM 1622 N N . LEU A 1 213 ? 6.454 -2.371 12.047 1.00 96.88 213 LEU A N 1
ATOM 1623 C CA . LEU A 1 213 ? 6.172 -0.950 12.242 1.00 96.88 213 LEU A CA 1
ATOM 1624 C C . LEU A 1 213 ? 4.964 -0.701 13.160 1.00 96.88 213 LEU A C 1
ATOM 1626 O O . LEU A 1 213 ? 4.891 0.350 13.797 1.00 96.88 213 LEU A O 1
ATOM 1630 N N . TYR A 1 214 ? 4.031 -1.654 13.268 1.00 95.00 214 TYR A N 1
ATOM 1631 C CA . TYR A 1 214 ? 2.768 -1.466 13.993 1.00 95.00 214 TYR A CA 1
ATOM 1632 C C . TYR A 1 214 ? 2.914 -0.901 15.424 1.00 95.00 214 TYR A C 1
ATOM 1634 O O . TYR A 1 214 ? 2.220 0.071 15.739 1.00 95.00 214 TYR A O 1
ATOM 1642 N N . PRO A 1 215 ? 3.820 -1.401 16.293 1.00 91.62 215 PRO A N 1
ATOM 1643 C CA . PRO A 1 215 ? 3.964 -0.889 17.658 1.00 91.62 215 PRO A CA 1
ATOM 1644 C C . PRO A 1 215 ? 4.286 0.609 17.738 1.00 91.62 215 PRO A C 1
ATOM 1646 O O . PRO A 1 215 ? 3.932 1.247 18.730 1.00 91.62 215 PRO A O 1
ATOM 1649 N N . PHE A 1 216 ? 4.923 1.163 16.702 1.00 92.75 216 PHE A N 1
ATOM 1650 C CA . PHE A 1 216 ? 5.354 2.562 16.626 1.00 92.75 216 PHE A CA 1
ATOM 1651 C C . PHE A 1 216 ? 4.275 3.498 16.071 1.00 92.75 216 PHE A C 1
ATOM 1653 O O . PHE A 1 216 ? 4.330 4.704 16.295 1.00 92.75 216 PHE A O 1
ATOM 1660 N N . VAL A 1 217 ? 3.288 2.952 15.357 1.00 92.25 217 VAL A N 1
ATOM 1661 C CA . VAL A 1 217 ? 2.221 3.724 14.696 1.00 92.25 217 VAL A CA 1
ATOM 1662 C C . VAL A 1 217 ? 0.828 3.416 15.242 1.00 92.25 217 VAL A C 1
ATOM 1664 O O . VAL A 1 217 ? -0.155 3.982 14.763 1.00 92.25 217 VAL A O 1
ATOM 1667 N N . LYS A 1 218 ? 0.713 2.526 16.235 1.00 88.00 218 LYS A N 1
ATOM 1668 C CA . LYS A 1 218 ? -0.573 2.163 16.836 1.00 88.00 218 LYS A CA 1
ATOM 1669 C C . LYS A 1 218 ? -1.306 3.401 17.356 1.00 88.00 218 LYS A C 1
ATOM 1671 O O . LYS A 1 218 ? -0.720 4.280 17.990 1.00 88.00 218 LYS A O 1
ATOM 1676 N N . ASN A 1 219 ? -2.612 3.448 17.123 1.00 81.31 219 ASN A N 1
ATOM 1677 C CA . ASN A 1 219 ? -3.480 4.466 17.695 1.00 81.31 219 ASN A CA 1
ATOM 1678 C C . ASN A 1 219 ? -4.169 3.882 18.933 1.00 81.31 219 ASN A C 1
ATOM 1680 O O . ASN A 1 219 ? -5.071 3.062 18.802 1.00 81.31 219 ASN A O 1
ATOM 1684 N N . ALA A 1 220 ? -3.742 4.288 20.132 1.00 75.88 220 ALA A N 1
ATOM 1685 C CA . ALA A 1 220 ? -4.234 3.704 21.386 1.00 75.88 220 ALA A CA 1
ATOM 1686 C C . ALA A 1 220 ? -5.741 3.926 21.625 1.00 75.88 220 ALA A C 1
ATOM 1688 O O . ALA A 1 220 ? -6.349 3.223 22.433 1.00 75.88 220 ALA A O 1
ATOM 1689 N N . ASN A 1 221 ? -6.331 4.883 20.907 1.00 72.25 221 ASN A N 1
ATOM 1690 C CA . ASN A 1 221 ? -7.717 5.312 21.077 1.00 72.25 221 ASN A CA 1
ATOM 1691 C C . ASN A 1 221 ? -8.683 4.546 20.182 1.00 72.25 221 ASN A C 1
ATOM 1693 O O . ASN A 1 221 ? -9.889 4.675 20.355 1.00 72.25 221 ASN A O 1
ATOM 1697 N N . ARG A 1 222 ? -8.173 3.774 19.217 1.00 81.50 222 ARG A N 1
ATOM 1698 C CA . ARG A 1 222 ? -9.003 3.020 18.282 1.00 81.50 222 ARG A CA 1
ATOM 1699 C C . ARG A 1 222 ? -8.888 1.540 18.560 1.00 81.50 222 ARG A C 1
ATOM 1701 O O . ARG A 1 222 ? -7.792 1.005 18.713 1.00 81.50 222 ARG A O 1
ATOM 1708 N N . ARG A 1 223 ? -10.039 0.884 18.657 1.00 83.56 223 ARG A N 1
ATOM 1709 C CA . ARG A 1 223 ? -10.134 -0.554 18.904 1.00 83.56 223 ARG A CA 1
ATOM 1710 C C . ARG A 1 223 ? -11.191 -1.152 18.003 1.00 83.56 223 ARG A C 1
ATOM 1712 O O . ARG A 1 223 ? -12.228 -0.537 17.773 1.00 83.56 223 ARG A O 1
ATOM 1719 N N . LEU A 1 224 ? -10.923 -2.355 17.516 1.00 85.50 224 LEU A N 1
ATOM 1720 C CA . LEU A 1 224 ? -11.942 -3.147 16.855 1.00 85.50 224 LEU A CA 1
ATOM 1721 C C . LEU A 1 224 ? -12.833 -3.773 17.931 1.00 85.50 224 LEU A C 1
ATOM 1723 O O . LEU A 1 224 ? -12.328 -4.418 18.850 1.00 85.50 224 LEU A O 1
ATOM 1727 N N . VAL A 1 225 ? -14.139 -3.554 17.827 1.00 83.12 225 VAL A N 1
ATOM 1728 C CA . VAL A 1 225 ? -15.149 -4.133 18.716 1.00 83.12 225 VAL A CA 1
ATOM 1729 C C . VAL A 1 225 ? -16.050 -5.028 17.878 1.00 83.12 225 VAL A C 1
ATOM 1731 O O . VAL A 1 225 ? -16.494 -4.627 16.802 1.00 83.12 225 VAL A O 1
ATOM 1734 N N . ASP A 1 226 ? -16.286 -6.241 18.367 1.00 82.44 226 ASP A N 1
ATOM 1735 C CA . ASP A 1 226 ? -17.252 -7.181 17.802 1.00 82.44 226 ASP A CA 1
ATOM 1736 C C . ASP A 1 226 ? -18.588 -6.996 18.533 1.00 82.44 226 ASP A C 1
ATOM 1738 O O . ASP A 1 226 ? -18.653 -7.152 19.754 1.00 82.44 226 ASP A O 1
ATOM 1742 N N . HIS A 1 227 ? -19.634 -6.619 17.799 1.00 75.56 227 HIS A N 1
ATOM 1743 C CA . HIS A 1 227 ? -20.983 -6.404 18.335 1.00 75.56 227 HIS A CA 1
ATOM 1744 C C . HIS A 1 227 ? -21.844 -7.676 18.321 1.00 75.56 227 HIS A C 1
ATOM 1746 O O . HIS A 1 227 ? -23.032 -7.634 18.640 1.00 75.56 227 HIS A O 1
ATOM 1752 N N . GLY A 1 228 ? -21.261 -8.828 17.981 1.00 67.00 228 GLY A N 1
ATOM 1753 C CA . GLY A 1 228 ? -22.006 -10.053 17.726 1.00 67.00 228 GLY A CA 1
ATOM 1754 C C . GLY A 1 228 ? -22.599 -10.071 16.315 1.00 67.00 228 GLY A C 1
ATOM 1755 O O . GLY A 1 228 ? -22.539 -9.101 15.566 1.00 67.00 228 GLY A O 1
ATOM 1756 N N . PHE A 1 229 ? -23.119 -11.231 15.901 1.00 65.69 229 PHE A N 1
ATOM 1757 C CA . PHE A 1 229 ? -23.686 -11.458 14.557 1.00 65.69 229 PHE A CA 1
ATOM 1758 C C . PHE A 1 229 ? -22.730 -11.199 13.371 1.00 65.69 229 PHE A C 1
ATOM 1760 O O . PHE A 1 229 ? -23.150 -11.230 12.215 1.00 65.69 229 PHE A O 1
ATOM 1767 N N . GLY A 1 230 ? -21.428 -11.048 13.637 1.00 66.94 230 GLY A N 1
ATOM 1768 C CA . GLY A 1 230 ? -20.404 -10.801 12.621 1.00 66.94 230 GLY A CA 1
ATOM 1769 C C . GLY A 1 230 ? -20.234 -9.329 12.243 1.00 66.94 230 GLY A C 1
ATOM 1770 O O . GLY A 1 230 ? -19.607 -9.058 11.219 1.00 66.94 230 GLY A O 1
ATOM 1771 N N . GLU A 1 231 ? -20.771 -8.399 13.037 1.00 75.50 231 GLU A N 1
ATOM 1772 C CA . GLU A 1 231 ? -20.565 -6.960 12.868 1.00 75.50 231 GLU A CA 1
ATOM 1773 C C . GLU A 1 231 ? -19.351 -6.500 13.680 1.00 75.50 231 GLU A C 1
ATOM 1775 O O . GLU A 1 231 ? -19.380 -6.424 14.909 1.00 75.50 231 GLU A O 1
ATOM 1780 N N . LYS A 1 232 ? -18.257 -6.190 12.980 1.00 87.56 232 LYS A N 1
ATOM 1781 C CA . LYS A 1 232 ? -17.038 -5.638 13.578 1.00 87.56 232 LYS A CA 1
ATOM 1782 C C . LYS A 1 232 ? -16.931 -4.170 13.216 1.00 87.56 232 LYS A C 1
ATOM 1784 O O . LYS A 1 232 ? -17.006 -3.834 12.040 1.00 87.56 232 LYS A O 1
ATOM 1789 N N . ARG A 1 233 ? -16.707 -3.295 14.193 1.00 87.50 233 ARG A N 1
ATOM 1790 C CA . ARG A 1 233 ? -16.582 -1.849 13.961 1.00 87.50 233 ARG A CA 1
ATOM 1791 C C . ARG A 1 233 ? -15.394 -1.272 14.708 1.00 87.50 233 ARG A C 1
ATOM 1793 O O . ARG A 1 233 ? -15.067 -1.707 15.812 1.00 87.50 233 ARG A O 1
ATOM 1800 N N . ILE A 1 234 ? -14.754 -0.270 14.113 1.00 87.88 234 ILE A N 1
ATOM 1801 C CA . ILE A 1 234 ? -13.710 0.502 14.785 1.00 87.88 234 ILE A CA 1
ATOM 1802 C C . ILE A 1 234 ? -14.385 1.532 15.694 1.00 87.88 234 ILE A C 1
ATOM 1804 O O . ILE A 1 234 ? -15.123 2.397 15.228 1.00 87.88 234 ILE A O 1
ATOM 1808 N N . HIS A 1 235 ? -14.130 1.436 16.996 1.00 81.06 235 HIS A N 1
ATOM 1809 C CA . HIS A 1 235 ? -14.567 2.423 17.980 1.00 81.06 235 HIS A CA 1
ATOM 1810 C C . HIS A 1 235 ? -13.435 3.387 18.281 1.00 81.06 235 HIS A C 1
ATOM 1812 O O . HIS A 1 235 ? -12.320 2.964 18.595 1.00 81.06 235 HIS A O 1
ATOM 1818 N N . ASP A 1 236 ? -13.743 4.679 18.211 1.00 79.19 236 ASP A N 1
ATOM 1819 C CA . ASP A 1 236 ? -12.882 5.738 18.716 1.00 79.19 236 ASP A CA 1
ATOM 1820 C C . ASP A 1 236 ? -13.289 6.020 20.165 1.00 79.19 236 ASP A C 1
ATOM 1822 O O . ASP A 1 236 ? -14.384 6.506 20.453 1.00 79.19 236 ASP A O 1
ATOM 1826 N N . ALA A 1 237 ? -12.419 5.664 21.103 1.00 68.94 237 ALA A N 1
ATOM 1827 C CA . ALA A 1 237 ? -12.708 5.743 22.525 1.00 68.94 237 ALA A CA 1
ATOM 1828 C C . ALA A 1 237 ? -12.952 7.198 22.982 1.00 68.94 237 ALA A C 1
ATOM 1830 O O . ALA A 1 237 ? -13.645 7.430 23.974 1.00 68.94 237 ALA A O 1
ATOM 1831 N N . CYS A 1 238 ? -12.474 8.188 22.222 1.00 64.81 238 CYS A N 1
ATOM 1832 C CA . CYS A 1 238 ? -12.809 9.592 22.440 1.00 64.81 238 CYS A CA 1
ATOM 1833 C C . CYS A 1 238 ? -14.215 9.956 21.967 1.00 64.81 238 CYS A C 1
ATOM 1835 O O . CYS A 1 238 ? -14.853 10.775 22.618 1.00 64.81 238 CYS A O 1
ATOM 1837 N N . GLU A 1 239 ? -14.713 9.361 20.880 1.00 69.56 239 GLU A N 1
ATOM 1838 C CA . GLU A 1 239 ? -16.098 9.567 20.430 1.00 69.56 239 GLU A CA 1
ATOM 1839 C C . GLU A 1 239 ? -17.086 8.961 21.434 1.00 69.56 239 GLU A C 1
ATOM 1841 O O . GLU A 1 239 ? -18.063 9.617 21.787 1.00 69.56 239 GLU A O 1
ATOM 1846 N N . ALA A 1 240 ? -16.789 7.770 21.967 1.00 64.75 240 ALA A N 1
ATOM 1847 C CA . ALA A 1 240 ? -17.600 7.135 23.009 1.00 64.75 240 ALA A CA 1
ATOM 1848 C C . ALA A 1 240 ? -17.637 7.973 24.300 1.00 64.75 240 ALA A C 1
ATOM 1850 O O . ALA A 1 240 ? -18.710 8.323 24.787 1.00 64.75 240 ALA A O 1
ATOM 1851 N N . THR A 1 241 ? -16.462 8.385 24.792 1.00 63.12 241 THR A N 1
ATOM 1852 C CA . THR A 1 241 ? -16.349 9.247 25.982 1.00 63.12 241 THR A CA 1
ATOM 1853 C C . THR A 1 241 ? -17.056 10.586 25.766 1.00 63.12 241 THR A C 1
ATOM 1855 O O . THR A 1 241 ? -17.716 11.092 26.669 1.00 63.12 241 THR A O 1
ATOM 1858 N N . ARG A 1 242 ? -16.931 11.182 24.573 1.00 64.25 242 ARG A N 1
ATOM 1859 C CA . ARG A 1 242 ? -17.582 12.452 24.244 1.00 64.25 242 ARG A CA 1
ATOM 1860 C C . ARG A 1 242 ? -19.100 12.319 24.224 1.00 64.25 242 ARG A C 1
ATOM 1862 O O . ARG A 1 242 ? -19.754 13.176 24.788 1.00 64.25 242 ARG A O 1
ATOM 1869 N N . ALA A 1 243 ? -19.655 11.253 23.651 1.00 65.44 243 ALA A N 1
ATOM 1870 C CA . ALA A 1 243 ? -21.099 11.025 23.667 1.00 65.44 243 ALA A CA 1
ATOM 1871 C C . ALA A 1 243 ? -21.647 10.872 25.100 1.00 65.44 243 ALA A C 1
ATOM 1873 O O . ALA A 1 243 ? -22.688 11.441 25.428 1.00 65.44 243 ALA A O 1
ATOM 1874 N N . GLU A 1 244 ? -20.925 10.159 25.971 1.00 67.00 244 GLU A N 1
ATOM 1875 C CA . GLU A 1 244 ? -21.266 10.050 27.397 1.00 67.00 244 GLU A CA 1
ATOM 1876 C C . GLU A 1 244 ? -21.147 11.398 28.120 1.00 67.00 244 GLU A C 1
ATOM 1878 O O . GLU A 1 244 ? -22.035 11.775 28.886 1.00 67.00 244 GLU A O 1
ATOM 1883 N N . THR A 1 245 ? -20.078 12.147 27.843 1.00 61.50 245 THR A N 1
ATOM 1884 C CA . THR A 1 245 ? -19.823 13.460 28.447 1.00 61.50 245 THR A CA 1
ATOM 1885 C C . THR A 1 245 ? -20.854 14.487 27.980 1.00 61.50 245 THR A C 1
ATOM 1887 O O . THR A 1 245 ? -21.414 15.179 28.815 1.00 61.50 245 THR A O 1
ATOM 1890 N N . ASP A 1 246 ? -21.187 14.554 26.690 1.00 65.69 246 ASP A N 1
ATOM 1891 C CA . ASP A 1 246 ? -22.212 15.449 26.137 1.00 65.69 246 ASP A CA 1
ATOM 1892 C C . ASP A 1 246 ? -23.585 15.167 26.775 1.00 65.69 246 ASP A C 1
ATOM 1894 O O . ASP A 1 246 ? -24.305 16.097 27.140 1.00 65.69 246 ASP A O 1
ATOM 1898 N N . MET A 1 247 ? -23.926 13.890 26.993 1.00 64.75 247 MET A N 1
ATOM 1899 C CA . MET A 1 247 ? -25.145 13.488 27.706 1.00 64.75 247 MET A CA 1
ATOM 1900 C C . MET A 1 247 ? -25.137 13.937 29.179 1.00 64.75 247 MET A C 1
ATOM 1902 O O . MET A 1 247 ? -26.156 14.413 29.688 1.00 64.75 247 MET A O 1
ATOM 1906 N N . GLN A 1 248 ? -23.995 13.820 29.862 1.00 64.31 248 GLN A N 1
ATOM 1907 C CA . GLN A 1 248 ? -23.813 14.288 31.242 1.00 64.31 248 GLN A CA 1
ATOM 1908 C C . GLN A 1 248 ? -23.815 15.823 31.344 1.00 64.31 248 GLN A C 1
ATOM 1910 O O . GLN A 1 248 ? -24.428 16.386 32.246 1.00 64.31 248 GLN A O 1
ATOM 1915 N N . LEU A 1 249 ? -23.190 16.529 30.401 1.00 62.38 249 LEU A N 1
ATOM 1916 C CA . LEU A 1 249 ? -23.141 17.992 30.357 1.00 62.38 249 LEU A CA 1
ATOM 1917 C C . LEU A 1 249 ? -24.526 18.579 30.076 1.00 62.38 249 LEU A C 1
ATOM 1919 O O . LEU A 1 249 ? -24.933 19.530 30.745 1.00 62.38 249 LEU A O 1
ATOM 1923 N N . ALA A 1 250 ? -25.279 17.970 29.153 1.00 62.34 250 ALA A N 1
ATOM 1924 C CA . ALA A 1 250 ? -26.664 18.337 28.869 1.00 62.34 250 ALA A CA 1
ATOM 1925 C C . ALA A 1 250 ? -27.589 18.163 30.088 1.00 62.34 250 ALA A C 1
ATOM 1927 O O . ALA A 1 250 ? -28.604 18.850 30.184 1.00 62.34 250 ALA A O 1
ATOM 1928 N N . THR A 1 251 ? -27.237 17.279 31.027 1.00 61.81 251 THR A N 1
ATOM 1929 C CA . THR A 1 251 ? -28.002 17.049 32.262 1.00 61.81 251 THR A CA 1
ATOM 1930 C C . THR A 1 251 ? -27.483 17.829 33.476 1.00 61.81 251 THR A C 1
ATOM 1932 O O . THR A 1 251 ? -28.274 18.093 34.380 1.00 61.81 251 THR A O 1
ATOM 1935 N N . ALA A 1 252 ? -26.209 18.241 33.509 1.00 58.72 252 ALA A N 1
ATOM 1936 C CA . ALA A 1 252 ? -25.562 18.791 34.709 1.00 58.72 252 ALA A CA 1
ATOM 1937 C C . ALA A 1 252 ? -25.033 20.238 34.596 1.00 58.72 252 ALA A C 1
ATOM 1939 O O . ALA A 1 252 ? -24.646 20.809 35.612 1.00 58.72 252 ALA A O 1
ATOM 1940 N N . GLY A 1 253 ? -25.000 20.857 33.408 1.00 54.38 253 GLY A N 1
ATOM 1941 C CA . GLY A 1 253 ? -24.557 22.254 33.245 1.00 54.38 253 GLY A CA 1
ATOM 1942 C C . GLY A 1 253 ? -23.068 22.507 33.544 1.00 54.38 253 GLY A C 1
ATOM 1943 O O . GLY A 1 253 ? -22.694 23.621 33.906 1.00 54.38 253 GLY A O 1
ATOM 1944 N N . VAL A 1 254 ? -22.221 21.481 33.420 1.00 56.75 254 VAL A N 1
ATOM 1945 C CA . VAL A 1 254 ? -20.773 21.539 33.704 1.00 56.75 254 VAL A CA 1
ATOM 1946 C C . VAL A 1 254 ? -20.004 22.114 32.496 1.00 56.75 254 VAL A C 1
ATOM 1948 O O . VAL A 1 254 ? -20.477 22.034 31.364 1.00 56.75 254 VAL A O 1
ATOM 1951 N N . SER A 1 255 ? -18.836 22.734 32.707 1.00 57.28 255 SER A N 1
ATOM 1952 C CA . SER A 1 255 ? -17.997 23.314 31.645 1.00 57.28 255 SER A CA 1
ATOM 1953 C C . SER A 1 255 ? -16.780 22.437 31.307 1.00 57.28 255 SER A C 1
ATOM 1955 O O . SER A 1 255 ? -16.132 21.856 32.176 1.00 57.28 255 SER A O 1
ATOM 1957 N N . VAL A 1 256 ? -16.459 22.333 30.013 1.00 60.59 256 VAL A N 1
ATOM 1958 C CA . VAL A 1 256 ? -15.274 21.619 29.501 1.00 60.59 256 VAL A CA 1
ATOM 1959 C C . VAL A 1 256 ? -14.025 22.489 29.679 1.00 60.59 256 VAL A C 1
ATOM 1961 O O . VAL A 1 256 ? -14.024 23.647 29.264 1.00 60.59 256 VAL A O 1
ATOM 1964 N N . LEU A 1 257 ? -12.945 21.939 30.251 1.00 67.06 257 LEU A N 1
ATOM 1965 C CA . LEU A 1 257 ? -11.741 22.713 30.604 1.00 67.06 257 LEU A CA 1
ATOM 1966 C C . LEU A 1 257 ? -10.599 22.594 29.596 1.00 67.06 257 LEU A C 1
ATOM 1968 O O . LEU A 1 257 ? -9.927 23.584 29.315 1.00 67.06 257 LEU A O 1
ATOM 1972 N N . GLN A 1 258 ? -10.336 21.389 29.082 1.00 76.75 258 GLN A N 1
ATOM 1973 C CA . GLN A 1 258 ? -9.229 21.129 28.150 1.00 76.75 258 GLN A CA 1
ATOM 1974 C C . GLN A 1 258 ? -9.374 19.776 27.439 1.00 76.75 258 GLN A C 1
ATOM 1976 O O . GLN A 1 258 ? -10.250 18.982 27.769 1.00 76.75 258 GLN A O 1
ATOM 1981 N N . LYS A 1 259 ? -8.494 19.492 26.470 1.00 79.62 259 LYS A N 1
ATOM 1982 C CA . LYS A 1 259 ? -8.431 18.199 25.769 1.00 79.62 259 LYS A CA 1
ATOM 1983 C C . LYS A 1 259 ? -7.198 17.401 26.173 1.00 79.62 259 LYS A C 1
ATOM 1985 O O . LYS A 1 259 ? -6.135 17.972 26.409 1.00 79.62 259 LYS A O 1
ATOM 1990 N N . CYS A 1 260 ? -7.316 16.076 26.208 1.00 77.69 260 CYS A N 1
ATOM 1991 C CA . CYS A 1 260 ? -6.166 15.205 26.422 1.00 77.69 260 CYS A CA 1
ATOM 1992 C C . CYS A 1 260 ? -5.152 15.340 25.272 1.00 77.69 260 CYS A C 1
ATOM 1994 O O . CYS A 1 260 ? -5.509 15.228 24.103 1.00 77.69 260 CYS A O 1
ATOM 1996 N N . SER A 1 261 ? -3.871 15.496 25.608 1.00 75.88 261 SER A N 1
ATOM 1997 C CA . SER A 1 261 ? -2.755 15.659 24.658 1.00 75.88 261 SER A CA 1
ATOM 1998 C C . SER A 1 261 ? -2.456 14.446 23.763 1.00 75.88 261 SER A C 1
ATOM 2000 O O . SER A 1 261 ? -1.655 14.554 22.839 1.00 75.88 261 SER A O 1
ATOM 2002 N N . ASP A 1 262 ? -3.064 13.292 24.036 1.00 71.00 262 ASP A N 1
ATOM 2003 C CA . ASP A 1 262 ? -2.821 12.037 23.309 1.00 71.00 262 ASP A CA 1
ATOM 2004 C C . ASP A 1 262 ? -4.027 11.589 22.513 1.00 71.00 262 ASP A C 1
ATOM 2006 O O . ASP A 1 262 ? -3.940 11.293 21.323 1.00 71.00 262 ASP A O 1
ATOM 2010 N N . CYS A 1 263 ? -5.168 11.543 23.194 1.00 67.94 263 CYS A N 1
ATOM 2011 C CA . CYS A 1 263 ? -6.396 11.046 22.614 1.00 67.94 263 CYS A CA 1
ATOM 2012 C C . CYS A 1 263 ? -7.339 12.148 22.149 1.00 67.94 263 CYS A C 1
ATOM 2014 O O . CYS A 1 263 ? -8.137 11.930 21.247 1.00 67.94 263 CYS A O 1
ATOM 2016 N N . GLY A 1 264 ? -7.200 13.363 22.678 1.00 71.19 264 GLY A N 1
ATOM 2017 C CA . GLY A 1 264 ? -8.048 14.487 22.300 1.00 71.19 264 GLY A CA 1
ATOM 2018 C C . GLY A 1 264 ? -9.449 14.448 22.909 1.00 71.19 264 GLY A C 1
ATOM 2019 O O . GLY A 1 264 ? -10.245 15.327 22.577 1.00 71.19 264 GLY A O 1
ATOM 2020 N N . CYS A 1 265 ? -9.756 13.488 23.797 1.00 73.06 265 CYS A N 1
ATOM 2021 C CA . CYS A 1 265 ? -11.005 13.505 24.557 1.00 73.06 265 CYS A CA 1
ATOM 2022 C C . CYS A 1 265 ? -11.085 14.760 25.430 1.00 73.06 265 CYS A C 1
ATOM 2024 O O . CYS A 1 265 ? -10.064 15.315 25.853 1.00 73.06 265 CYS A O 1
ATOM 2026 N N . GLU A 1 266 ? -12.306 15.189 25.716 1.00 77.12 266 GLU A N 1
ATOM 2027 C CA . GLU A 1 266 ? -12.551 16.324 26.592 1.00 77.12 266 GLU A CA 1
ATOM 2028 C C . GLU A 1 266 ? -12.333 15.924 28.055 1.00 77.12 266 GLU A C 1
ATOM 2030 O O . GLU A 1 266 ? -12.683 14.828 28.496 1.00 77.12 266 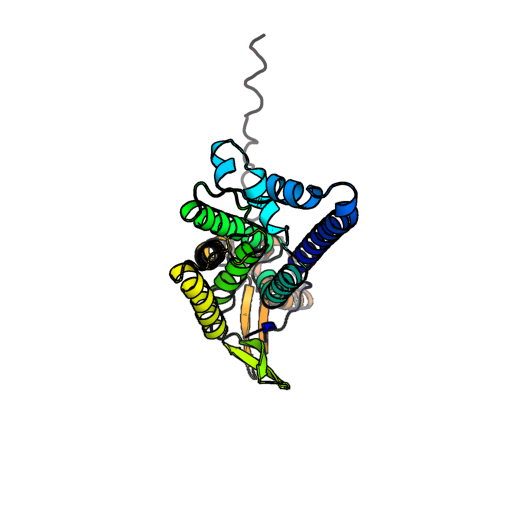GLU A O 1
ATOM 2035 N N . LEU A 1 267 ? -11.669 16.804 28.798 1.00 77.94 267 LEU A N 1
ATOM 2036 C CA . LEU A 1 267 ? -11.394 16.664 30.218 1.00 77.94 267 LEU A CA 1
ATOM 2037 C C . LEU A 1 267 ? -12.253 17.692 30.958 1.00 77.94 267 LEU A C 1
ATOM 2039 O O . LEU A 1 267 ? -12.116 18.900 30.743 1.00 77.94 267 LEU A O 1
ATOM 2043 N N . ALA A 1 268 ? -13.142 17.185 31.806 1.00 77.94 268 ALA A N 1
ATOM 2044 C CA . ALA A 1 268 ? -13.975 17.954 32.719 1.00 77.94 268 ALA A CA 1
ATOM 2045 C C . ALA A 1 268 ? -13.425 17.845 34.152 1.00 77.94 268 ALA A C 1
ATOM 2047 O O . ALA A 1 268 ? -12.563 17.002 34.421 1.00 77.94 268 ALA A O 1
ATOM 2048 N N . ASP A 1 269 ? -13.949 18.659 35.071 1.00 78.25 269 ASP A N 1
ATOM 2049 C CA . ASP A 1 269 ? -13.538 18.688 36.487 1.00 78.25 269 ASP A CA 1
ATOM 2050 C C . ASP A 1 269 ? -13.597 17.310 37.159 1.00 78.25 269 ASP A C 1
ATOM 2052 O O . ASP A 1 269 ? -12.718 16.945 37.931 1.00 78.25 269 ASP A O 1
ATOM 2056 N N . GLN A 1 270 ? -14.579 16.481 36.799 1.00 76.81 270 GLN A N 1
ATOM 2057 C CA . GLN A 1 270 ? -14.733 15.126 37.343 1.00 76.81 270 GLN A CA 1
ATOM 2058 C C . GLN A 1 270 ? -13.574 14.168 37.003 1.00 76.81 270 GLN A C 1
ATOM 2060 O O . GLN A 1 270 ? -13.450 13.106 37.607 1.00 76.81 270 GLN A O 1
ATOM 2065 N N . HIS A 1 271 ? -12.7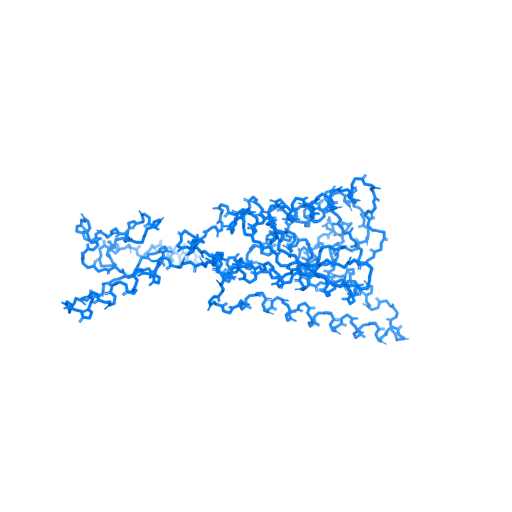35 14.518 36.025 1.00 82.88 271 HIS A N 1
ATOM 2066 C CA . HIS A 1 271 ? -11.554 13.743 35.643 1.00 82.88 271 HIS A CA 1
ATOM 2067 C C . HIS A 1 271 ? -10.281 14.202 36.381 1.00 82.88 271 HIS A C 1
ATOM 2069 O O . HIS A 1 271 ? -9.202 13.645 36.152 1.00 82.88 271 HIS A O 1
ATOM 2075 N N . GLU A 1 272 ? -10.375 15.221 37.239 1.00 86.06 272 GLU A N 1
ATOM 2076 C CA . GLU A 1 272 ? -9.273 15.708 38.065 1.00 86.06 272 GLU A CA 1
ATOM 2077 C C . GLU A 1 272 ? -8.963 14.707 39.185 1.00 86.06 272 GLU A C 1
ATOM 2079 O O . GLU A 1 272 ? -9.826 14.339 39.979 1.00 86.06 272 GLU A O 1
ATOM 2084 N N . ILE A 1 273 ? -7.717 14.231 39.236 1.00 88.50 273 ILE A N 1
ATOM 2085 C CA . ILE A 1 273 ? -7.253 13.287 40.266 1.00 88.50 273 ILE A CA 1
ATOM 2086 C C . ILE A 1 273 ? -6.363 13.954 41.321 1.00 88.50 273 ILE A C 1
ATOM 2088 O O . ILE A 1 273 ? -6.159 13.395 42.395 1.00 88.50 273 ILE A O 1
ATOM 2092 N N . ALA A 1 274 ? -5.808 15.122 41.005 1.00 86.31 274 ALA A N 1
ATOM 2093 C CA . ALA A 1 274 ? -5.071 16.006 41.903 1.00 86.31 274 ALA A CA 1
ATOM 2094 C C . ALA A 1 274 ? -5.142 17.437 41.336 1.00 86.31 274 ALA A C 1
ATOM 2096 O O . ALA A 1 274 ? -5.427 17.559 40.145 1.00 86.31 274 ALA A O 1
ATOM 2097 N N . PRO A 1 275 ? -4.860 18.492 42.130 1.00 86.19 275 PRO A N 1
ATOM 2098 C CA . PRO A 1 275 ? -4.898 19.873 41.657 1.00 86.19 275 PRO A CA 1
ATOM 2099 C C . PRO A 1 275 ? -4.144 20.046 40.341 1.00 86.19 275 PRO A C 1
ATOM 2101 O O . PRO A 1 275 ? -2.965 19.701 40.243 1.00 86.19 275 PRO A O 1
ATOM 2104 N N . ASP A 1 276 ? -4.856 20.534 39.331 1.00 83.75 276 ASP A N 1
ATOM 2105 C CA . ASP A 1 276 ? -4.359 20.743 37.975 1.00 83.75 276 ASP A CA 1
ATOM 2106 C C . ASP A 1 276 ? -3.887 19.474 37.242 1.00 83.75 276 ASP A C 1
ATOM 2108 O O . ASP A 1 276 ? -3.234 19.575 36.204 1.00 83.75 276 ASP A O 1
ATOM 2112 N N . LEU A 1 277 ? -4.222 18.275 37.722 1.00 86.88 277 LEU A N 1
ATOM 2113 C CA . LEU A 1 277 ? -3.831 16.995 37.135 1.00 86.88 277 LEU A CA 1
ATOM 2114 C C . LEU A 1 277 ? -5.060 16.135 36.836 1.00 86.88 277 LEU A C 1
ATOM 2116 O O . LEU A 1 277 ? -5.725 15.603 37.723 1.00 86.88 277 LEU A O 1
ATOM 2120 N N . TYR A 1 278 ? -5.297 15.911 35.551 1.00 87.38 278 TYR A N 1
ATOM 2121 C CA . TYR A 1 278 ? -6.450 15.187 35.036 1.00 87.38 278 TYR A CA 1
ATOM 2122 C C . TYR A 1 278 ? -6.030 13.816 34.519 1.00 87.38 278 TYR A C 1
ATOM 2124 O O . TYR A 1 278 ? -5.085 13.694 33.731 1.00 87.38 278 TYR A O 1
ATOM 2132 N N . ARG A 1 279 ? -6.757 12.772 34.915 1.00 85.81 279 ARG A N 1
ATOM 2133 C CA . ARG A 1 279 ? -6.623 11.440 34.323 1.00 85.81 279 ARG A CA 1
ATOM 2134 C C . ARG A 1 279 ? -7.582 11.326 33.153 1.00 85.81 279 ARG A C 1
ATOM 2136 O O . ARG A 1 279 ? -8.772 11.570 33.291 1.00 85.81 279 ARG A O 1
ATOM 2143 N N . CYS A 1 280 ? -7.064 10.920 32.002 1.00 80.38 280 CYS A N 1
ATOM 2144 C CA . CYS A 1 280 ? -7.909 10.649 30.855 1.00 80.38 280 CYS A CA 1
ATOM 2145 C C . CYS A 1 280 ? -8.920 9.523 31.180 1.00 80.38 280 CYS A C 1
ATOM 2147 O O . CYS A 1 280 ? -8.492 8.448 31.612 1.00 80.38 280 CYS A O 1
ATOM 2149 N N . PRO A 1 281 ? -10.234 9.746 30.984 1.00 73.38 281 PRO A N 1
ATOM 2150 C CA . PRO A 1 281 ? -11.272 8.737 31.229 1.00 73.38 281 PRO A CA 1
ATOM 2151 C C . PRO A 1 281 ? -11.327 7.660 30.134 1.00 73.38 281 PRO A C 1
ATOM 2153 O O . PRO A 1 281 ? -11.902 6.594 30.333 1.00 73.38 281 PRO A O 1
ATOM 2156 N N . THR A 1 282 ? -10.715 7.925 28.975 1.00 68.75 282 THR A N 1
ATOM 2157 C CA . THR A 1 282 ? -10.749 7.041 27.809 1.00 68.75 282 THR A CA 1
ATOM 2158 C C . THR A 1 282 ? -10.094 5.694 28.141 1.00 68.75 282 THR A C 1
ATOM 2160 O O . THR A 1 282 ? -8.885 5.618 28.384 1.00 68.75 282 THR A O 1
ATOM 2163 N N . VAL A 1 283 ? -10.869 4.605 28.100 1.00 62.12 283 VAL A N 1
ATOM 2164 C CA . VAL A 1 283 ? -10.387 3.245 28.394 1.00 62.12 283 VAL A CA 1
ATOM 2165 C C . VAL A 1 283 ? -9.260 2.858 27.428 1.00 62.12 283 VAL A C 1
ATOM 2167 O O . VAL A 1 283 ? -9.479 2.615 26.244 1.00 62.12 283 VAL A O 1
ATOM 2170 N N . GLY A 1 284 ? -8.030 2.774 27.945 1.00 59.56 284 GLY A N 1
ATOM 2171 C CA . GLY A 1 284 ? -6.822 2.487 27.161 1.00 59.56 284 GLY A CA 1
ATOM 2172 C C . GLY A 1 284 ? -5.869 3.665 26.980 1.00 59.56 284 GLY A C 1
ATOM 2173 O O . GLY A 1 284 ? -4.677 3.439 26.783 1.00 59.56 284 GLY A O 1
ATOM 2174 N N . CYS A 1 285 ? -6.350 4.899 27.126 1.00 65.88 285 CYS A N 1
ATOM 2175 C CA . CYS A 1 285 ? -5.506 6.083 27.220 1.00 65.88 285 CYS A CA 1
ATOM 2176 C C . CYS A 1 285 ? -5.293 6.383 28.709 1.00 65.88 285 CYS A C 1
ATOM 2178 O O . CYS A 1 285 ? -6.012 7.160 29.321 1.00 65.88 285 CYS A O 1
ATOM 2180 N N . ALA A 1 286 ? -4.301 5.743 29.330 1.00 69.12 286 ALA A N 1
ATOM 2181 C CA . ALA A 1 286 ? -3.984 5.932 30.751 1.00 69.12 286 ALA A CA 1
ATOM 2182 C C . ALA A 1 286 ? -3.205 7.238 31.033 1.00 69.12 286 ALA A C 1
ATOM 2184 O O . ALA A 1 286 ? -2.435 7.311 31.993 1.00 69.12 286 ALA A O 1
ATOM 2185 N N . ARG A 1 287 ? -3.343 8.254 30.171 1.00 81.50 287 ARG A N 1
ATOM 2186 C CA . ARG A 1 287 ? -2.497 9.448 30.201 1.00 81.50 287 ARG A CA 1
ATOM 2187 C C . ARG A 1 287 ? -2.981 10.459 31.233 1.00 81.50 287 ARG A C 1
ATOM 2189 O O . ARG A 1 287 ? -4.178 10.704 31.384 1.00 81.50 287 ARG A O 1
ATOM 2196 N N . LEU A 1 288 ? -2.013 11.070 31.903 1.00 85.12 288 LEU A N 1
ATOM 2197 C CA . LEU A 1 288 ? -2.213 12.196 32.803 1.00 85.12 288 LEU A CA 1
ATOM 2198 C C . LEU A 1 288 ? -1.978 13.501 32.037 1.00 85.12 288 LEU A C 1
ATOM 2200 O O . LEU A 1 288 ? -1.035 13.597 31.250 1.00 85.12 288 LEU A O 1
ATOM 2204 N N . ASN A 1 289 ? -2.840 14.491 32.242 1.00 85.12 289 ASN A N 1
ATOM 2205 C CA . ASN A 1 289 ? -2.769 15.794 31.587 1.00 85.12 289 ASN A CA 1
ATOM 2206 C C . ASN A 1 289 ? -2.770 16.881 32.655 1.00 85.12 289 ASN A C 1
ATOM 2208 O O . ASN A 1 289 ? -3.642 16.892 33.519 1.00 85.12 289 ASN A O 1
ATOM 2212 N N . LEU A 1 290 ? -1.804 17.791 32.584 1.00 83.62 290 LEU A N 1
ATOM 2213 C CA . LEU A 1 290 ? -1.783 18.970 33.441 1.00 83.62 290 LEU A CA 1
ATOM 2214 C C . LEU A 1 290 ? -2.720 20.040 32.879 1.00 83.62 290 LEU A C 1
ATOM 2216 O O . LEU A 1 290 ? -2.834 20.170 31.660 1.00 83.62 290 LEU A O 1
ATOM 2220 N N . LYS A 1 291 ? -3.378 20.810 33.747 1.00 79.81 291 LYS A N 1
ATOM 2221 C CA . LYS A 1 291 ? -4.161 21.990 33.366 1.00 79.81 291 LYS A CA 1
ATOM 2222 C C . LYS A 1 291 ? -3.275 22.953 32.595 1.00 79.81 291 LYS A C 1
ATOM 2224 O O . LYS A 1 291 ? -2.182 23.284 33.049 1.00 79.81 291 LYS A O 1
ATOM 2229 N N . ALA A 1 292 ? -3.755 23.444 31.455 1.00 66.00 292 ALA A N 1
ATOM 2230 C CA . ALA A 1 292 ? -3.005 24.390 30.626 1.00 66.00 292 ALA A CA 1
ATOM 2231 C C . ALA A 1 292 ? -2.512 25.638 31.399 1.00 66.00 292 ALA A C 1
ATOM 2233 O O . ALA A 1 292 ? -1.475 26.194 31.049 1.00 66.00 292 ALA A O 1
ATOM 2234 N N . ALA A 1 293 ? -3.209 26.045 32.469 1.00 61.28 293 ALA A N 1
ATOM 2235 C CA . ALA A 1 293 ? -2.828 27.162 33.342 1.00 61.28 293 ALA A CA 1
ATOM 2236 C C . ALA A 1 293 ? -1.766 26.818 34.413 1.00 61.28 293 ALA A C 1
ATOM 2238 O O . ALA A 1 293 ? -1.194 27.726 35.007 1.00 61.28 293 ALA A O 1
ATOM 2239 N N . ALA A 1 294 ? -1.498 25.533 34.655 1.00 53.25 294 ALA A N 1
ATOM 2240 C CA . ALA A 1 294 ? -0.580 25.037 35.684 1.00 53.25 294 ALA A CA 1
ATOM 2241 C C . ALA A 1 294 ? 0.801 24.653 35.144 1.00 53.25 294 ALA A C 1
ATOM 2243 O O . ALA A 1 294 ? 1.683 24.245 35.902 1.00 53.25 294 ALA A O 1
ATOM 2244 N N . LEU A 1 295 ? 1.016 24.787 33.832 1.00 48.59 295 LEU A N 1
ATOM 2245 C CA . LEU A 1 295 ? 2.366 24.786 33.290 1.00 48.59 295 LEU A CA 1
ATOM 2246 C C . LEU A 1 295 ? 3.071 26.027 33.856 1.00 48.59 295 LEU A C 1
ATOM 2248 O O . LEU A 1 295 ? 2.646 27.141 33.530 1.00 48.59 295 LEU A O 1
ATOM 2252 N N . PRO A 1 296 ? 4.128 25.889 34.685 1.00 44.25 296 PRO A N 1
ATOM 2253 C CA . PRO A 1 296 ? 4.950 27.040 35.017 1.00 44.25 296 PRO A CA 1
ATOM 2254 C C . PRO A 1 296 ? 5.378 27.642 33.687 1.00 44.25 296 PRO A C 1
ATOM 2256 O O . PRO A 1 296 ? 5.785 26.895 32.794 1.00 44.25 296 PRO A O 1
ATOM 2259 N N . ALA A 1 297 ? 5.218 28.957 33.528 1.00 43.09 297 ALA A N 1
ATOM 2260 C CA . ALA A 1 297 ? 5.676 29.658 32.342 1.00 43.09 297 ALA A CA 1
ATOM 2261 C C . ALA A 1 297 ? 7.127 29.236 32.100 1.00 43.09 297 ALA A C 1
ATOM 2263 O O . ALA A 1 297 ? 8.029 29.676 32.813 1.00 43.09 297 ALA A O 1
ATOM 2264 N N . MET A 1 298 ? 7.351 28.320 31.152 1.00 36.75 298 MET A N 1
ATOM 2265 C CA . MET A 1 298 ? 8.705 27.968 30.774 1.00 36.75 298 MET A CA 1
ATOM 2266 C C . MET A 1 298 ? 9.315 29.288 30.318 1.00 36.75 298 MET A C 1
ATOM 2268 O O . MET A 1 298 ? 8.718 29.946 29.453 1.00 36.75 298 MET A O 1
ATOM 2272 N N . PRO A 1 299 ? 10.443 29.734 30.898 1.00 37.94 299 PRO A N 1
ATOM 2273 C CA . PRO A 1 299 ? 11.127 30.883 30.349 1.00 37.94 299 PRO A CA 1
ATOM 2274 C C . PRO A 1 299 ? 11.367 30.544 28.884 1.00 37.94 299 PRO A C 1
ATOM 2276 O O . PRO A 1 299 ? 11.978 29.518 28.581 1.00 37.94 299 PRO A O 1
ATOM 2279 N N . ARG A 1 300 ? 10.808 31.355 27.973 1.00 37.50 300 ARG A N 1
ATOM 2280 C CA . ARG A 1 300 ? 11.144 31.284 26.550 1.00 37.50 300 ARG A CA 1
ATOM 2281 C C . ARG A 1 300 ? 12.660 31.255 26.501 1.00 37.50 300 ARG A C 1
ATOM 2283 O O . ARG A 1 300 ? 13.294 32.230 26.906 1.00 37.50 300 ARG A O 1
ATOM 2290 N N . ASN A 1 301 ? 13.218 30.101 26.146 1.00 35.97 301 ASN A N 1
ATOM 2291 C CA . ASN A 1 301 ? 14.642 29.892 26.280 1.00 35.97 301 ASN A CA 1
ATOM 2292 C C . ASN A 1 301 ? 15.347 30.983 25.483 1.00 35.97 301 ASN A C 1
ATOM 2294 O O . ASN A 1 301 ? 15.092 31.182 24.293 1.00 35.97 301 ASN A O 1
ATOM 2298 N N . ARG A 1 302 ? 16.212 31.698 26.198 1.00 37.97 302 ARG A N 1
ATOM 2299 C CA . ARG A 1 302 ? 17.239 32.573 25.660 1.00 37.97 302 ARG A CA 1
ATOM 2300 C C . ARG A 1 302 ? 18.135 31.724 24.759 1.00 37.97 302 ARG A C 1
ATOM 2302 O O . ARG A 1 302 ? 19.112 31.157 25.219 1.00 37.97 302 ARG A O 1
ATOM 2309 N N . PHE A 1 303 ? 17.771 31.612 23.490 1.00 38.00 303 PHE A N 1
ATOM 2310 C CA . PHE A 1 303 ? 18.625 31.101 22.416 1.00 38.00 303 PHE A CA 1
ATOM 2311 C C . PHE A 1 303 ? 18.424 31.937 21.140 1.00 38.00 303 PHE A C 1
ATOM 2313 O O . PHE A 1 303 ? 18.421 31.419 20.031 1.00 38.00 303 PHE A O 1
ATOM 2320 N N . SER A 1 304 ? 18.250 33.257 21.289 1.00 38.25 304 SER A N 1
ATOM 2321 C CA . SER A 1 304 ? 18.325 34.207 20.165 1.00 38.25 304 SER A CA 1
ATOM 2322 C C . SER A 1 304 ? 19.205 35.434 20.440 1.00 38.25 304 SER A C 1
ATOM 2324 O O . SER A 1 304 ? 19.161 36.398 19.686 1.00 38.25 304 SER A O 1
ATOM 2326 N N . THR A 1 305 ? 20.011 35.427 21.502 1.00 38.50 305 THR A N 1
ATOM 2327 C CA . THR A 1 305 ? 20.922 36.538 21.832 1.00 38.50 305 THR A CA 1
ATOM 2328 C C . THR A 1 305 ? 22.278 35.986 22.259 1.00 38.50 305 THR A C 1
ATOM 2330 O O . THR A 1 305 ? 22.639 36.031 23.431 1.00 38.50 305 THR A O 1
ATOM 2333 N N . ALA A 1 306 ? 22.990 35.388 21.305 1.00 35.31 306 ALA A N 1
ATOM 2334 C CA . ALA A 1 306 ? 24.417 35.071 21.415 1.00 35.31 306 ALA A CA 1
ATOM 2335 C C . ALA A 1 306 ? 25.120 35.109 20.039 1.00 35.31 306 ALA A C 1
ATOM 2337 O O . ALA A 1 306 ? 26.064 34.362 19.812 1.00 35.31 306 ALA A O 1
ATOM 2338 N N . MET A 1 307 ? 24.645 35.952 19.108 1.00 40.28 307 MET A N 1
ATOM 2339 C CA . MET A 1 307 ? 25.308 36.245 17.822 1.00 40.28 307 MET A CA 1
ATOM 2340 C C . MET A 1 307 ? 25.024 37.682 17.344 1.00 40.28 307 MET A C 1
ATOM 2342 O O . MET A 1 307 ? 24.670 37.900 16.191 1.00 40.28 307 MET A O 1
ATOM 2346 N N . ALA A 1 308 ? 25.136 38.670 18.237 1.00 41.47 308 ALA A N 1
ATOM 2347 C CA . ALA A 1 308 ? 25.019 40.086 17.862 1.00 41.47 308 ALA A CA 1
ATOM 2348 C C . ALA A 1 308 ? 26.151 40.987 18.395 1.00 41.47 308 ALA A C 1
ATOM 2350 O O . ALA A 1 308 ? 26.092 42.180 18.156 1.00 41.47 308 ALA A O 1
ATOM 2351 N N . ASP A 1 309 ? 27.188 40.433 19.040 1.00 40.41 309 ASP A N 1
ATOM 2352 C CA . ASP A 1 309 ? 28.356 41.201 19.521 1.00 40.41 309 ASP A CA 1
ATOM 2353 C C . ASP A 1 309 ? 29.690 40.535 19.124 1.00 40.41 309 ASP A C 1
ATOM 2355 O O . ASP A 1 309 ? 30.584 40.326 19.941 1.00 40.41 309 ASP A O 1
ATOM 2359 N N . LEU A 1 310 ? 29.819 40.176 17.843 1.00 45.09 310 LEU A N 1
ATOM 2360 C CA . LEU A 1 310 ? 31.110 39.982 17.168 1.00 45.09 310 LEU A CA 1
ATOM 2361 C C . LEU A 1 310 ? 31.014 40.528 15.733 1.00 45.09 310 LEU A C 1
ATOM 2363 O O . LEU A 1 310 ? 31.038 39.775 14.760 1.00 45.09 310 LEU A O 1
ATOM 2367 N N . SER A 1 311 ? 30.878 41.851 15.637 1.00 44.75 311 SER A N 1
ATOM 2368 C CA . SER A 1 311 ? 31.318 42.696 14.516 1.00 44.75 311 SER A CA 1
ATOM 2369 C C . SER A 1 311 ? 31.363 44.147 14.971 1.00 44.75 311 SER A C 1
ATOM 2371 O O . SER A 1 311 ? 30.289 44.621 15.404 1.00 44.75 311 SER A O 1
#

Radius of gyration: 24.39 Å; chains: 1; bounding box: 59×65×74 Å

Secondary structure (DSSP, 8-state):
-EEEEEESEE--S--HHHHHHHHHHHHHHHHHHHHHHGGGT-TTHHHHHHHHHSB-GGGTTTT--THHHHGGG--SSHHHHHHHHHHHHHHHHHHHHHH-HHHHHHHHHHHHHHHHHHHHHHSTT--SPB--THHHHHHHHHHHHHHT-TT-EEEEEEEETTEEEEEEEEHHHHHHHHHHHHHHHHHTT---SSTT---HHHHHHHHHHHHHHHHHH--TTEEEEE-STT-EEEEEHHHHHHHHHHHHHHHH-PPP-EE-TTT--EE-GGGEEETTEEE--STT---EEE-TTSS--------SSSSSS--

pLDDT: mean 85.5, std 15.61, range [35.31, 98.69]

Sequence (311 aa):
MLIPFGDDVERTKVPICVISLIIVNVLVAAYELRLVQDAATDPNSLKDFFLMFGLVPNAVPGGSFVGLFSYMFLHGGFMHLFGNMLVLWAFGPTLEEFLGAGRFLLVYLVTGLTAAALHLAFSWGSDIPLVGASGAIAGVIGMYGIAVGPDTRIKTWLFFFFRGFVIKVPTVVYAVFWLYTQWSGFMSGSSDRNVGGVAFACHVGGFFGGMLLYPFVKNANRRLVDHGFGEKRIHDACEATRAETDMQLATAGVSVLQKCSDCGCELADQHEIAPDLYRCPTVGCARLNLKAAALPAMPRNRFSTAMADLS